Protein AF-A0A383TGY4-F1 (afdb_monomer)

Foldseek 3Di:
DPDALVNLQPDDDDDDPPDDDPVVSNVVSVVVSVVRVVVVVVVVVVVVVVVVVVVVVVVVVVVVVVVVVVVVVVVVVVVVVVVVVVVVVVVVVVVVVVVVVVVVVVVVVVVVVVVVVVVVVVVVVVVVVVVVVVVVVVVVCVCPPCVVVCVVPPDPPDDPCDDDPVVVVVVVVVVVVVVVVPDPDPDDDPPVVVVVVVVVVVVVVVVVVVVVPPDDPDDD

InterPro domains:
  IPR007793 DivIVA [PF05103] (3-133)
  IPR007793 DivIVA [PTHR35794] (1-161)
  IPR019933 DivIVA domain [TIGR03544] (3-36)

pLDDT: mean 81.49, std 17.68, range [41.25, 98.31]

Mean predicted aligned error: 18.73 Å

Organism: NCBI:txid2094020

Radius of gyration: 74.38 Å; Cα contacts (8 Å, |Δi|>4): 14; chains: 1; bounding box: 177×40×158 Å

Structure (mmCIF, N/CA/C/O backbone):
data_AF-A0A383TGY4-F1
#
_entry.id   AF-A0A383TGY4-F1
#
loop_
_atom_site.group_PDB
_atom_site.id
_atom_site.type_symbol
_atom_site.label_atom_id
_atom_site.label_alt_id
_atom_site.label_comp_id
_atom_site.label_asym_id
_atom_site.label_entity_id
_atom_site.label_seq_id
_atom_site.pdbx_PDB_ins_code
_atom_site.Cartn_x
_atom_site.Cartn_y
_atom_site.Cartn_z
_atom_site.occupancy
_atom_site.B_iso_or_equiv
_atom_site.auth_seq_id
_atom_site.auth_comp_id
_atom_site.auth_asym_id
_atom_site.auth_atom_id
_atom_site.pdbx_PDB_model_num
ATOM 1 N N . MET A 1 1 ? -38.054 6.911 55.875 1.00 50.03 1 MET A N 1
ATOM 2 C CA . MET A 1 1 ? -39.255 6.188 56.350 1.00 50.03 1 MET A CA 1
ATOM 3 C C . MET A 1 1 ? -39.677 6.781 57.686 1.00 50.03 1 MET A C 1
ATOM 5 O O . MET A 1 1 ? -38.818 7.330 58.362 1.00 50.03 1 MET A O 1
ATOM 9 N N . SER A 1 2 ? -40.966 6.715 58.023 1.00 65.06 2 SER A N 1
ATOM 10 C CA . SER A 1 2 ? -41.580 7.329 59.215 1.00 65.06 2 SER A CA 1
ATOM 11 C C . SER A 1 2 ? -41.676 6.409 60.442 1.00 65.06 2 SER A C 1
ATOM 13 O O . SER A 1 2 ? -42.065 6.883 61.502 1.00 65.06 2 SER A O 1
ATOM 15 N N . LEU A 1 3 ? -41.323 5.126 60.315 1.00 71.81 3 LEU A N 1
ATOM 16 C CA . LEU A 1 3 ? -41.183 4.183 61.427 1.00 71.81 3 LEU A CA 1
ATOM 17 C C . LEU A 1 3 ? -39.930 3.326 61.235 1.00 71.81 3 LEU A C 1
ATOM 19 O O . LEU A 1 3 ? -39.627 2.902 60.116 1.00 71.81 3 LEU A O 1
ATOM 23 N N . THR A 1 4 ? -39.227 3.068 62.332 1.00 84.88 4 THR A N 1
ATOM 24 C CA . THR A 1 4 ? -38.108 2.130 62.439 1.00 84.88 4 THR A CA 1
ATOM 25 C C . THR A 1 4 ? -38.535 0.872 63.206 1.00 84.88 4 THR A C 1
ATOM 27 O O . THR A 1 4 ? -39.503 0.927 63.964 1.00 84.88 4 THR A O 1
ATOM 30 N N . PRO A 1 5 ? -37.824 -0.261 63.063 1.00 86.25 5 PRO A N 1
ATOM 31 C CA . PRO A 1 5 ? -38.058 -1.443 63.900 1.00 86.25 5 PRO A CA 1
ATOM 32 C C . PRO A 1 5 ? -38.027 -1.114 65.401 1.00 86.25 5 PRO A C 1
ATOM 34 O O . PRO A 1 5 ? -38.863 -1.579 66.171 1.00 86.25 5 PRO A O 1
ATOM 37 N N . LEU A 1 6 ? -37.129 -0.205 65.793 1.00 84.50 6 LEU A N 1
ATOM 38 C CA . LEU A 1 6 ? -37.007 0.288 67.162 1.00 84.50 6 LEU A CA 1
ATOM 39 C C . LEU A 1 6 ? -38.262 1.049 67.627 1.00 84.50 6 LEU A C 1
ATOM 41 O O . LEU A 1 6 ? -38.648 0.940 68.790 1.00 84.50 6 LEU A O 1
ATOM 45 N N . ASP A 1 7 ? -38.915 1.789 66.725 1.00 86.50 7 ASP A N 1
ATOM 46 C CA . ASP A 1 7 ? -40.163 2.512 67.014 1.00 86.50 7 ASP A CA 1
ATOM 47 C C . ASP A 1 7 ? -41.362 1.566 67.177 1.00 86.50 7 ASP A C 1
ATOM 49 O O . ASP A 1 7 ? -42.321 1.915 67.864 1.00 86.50 7 ASP A O 1
ATOM 53 N N . ILE A 1 8 ? -41.324 0.384 66.548 1.00 85.94 8 ILE A N 1
ATOM 54 C CA . ILE A 1 8 ? -42.350 -0.663 66.688 1.00 85.94 8 ILE A CA 1
ATOM 55 C C . ILE A 1 8 ? -42.192 -1.363 68.043 1.00 85.94 8 ILE A C 1
ATOM 57 O O . ILE A 1 8 ? -43.183 -1.568 68.742 1.00 85.94 8 ILE A O 1
ATOM 61 N N . GLN A 1 9 ? -40.952 -1.647 68.450 1.00 82.50 9 GLN A N 1
ATOM 62 C CA . GLN A 1 9 ? -40.643 -2.341 69.701 1.00 82.50 9 GLN A CA 1
ATOM 63 C C . GLN A 1 9 ? -40.949 -1.506 70.958 1.00 82.50 9 GLN A C 1
ATOM 65 O O . GLN A 1 9 ? -41.421 -2.036 71.958 1.00 82.50 9 GLN A O 1
ATOM 70 N N . HIS A 1 10 ? -40.727 -0.189 70.910 1.00 83.62 10 HIS A N 1
ATOM 71 C CA . HIS A 1 10 ? -41.010 0.721 72.031 1.00 83.62 10 HIS A CA 1
ATOM 72 C C . HIS A 1 10 ? -42.426 1.321 71.988 1.00 83.62 10 HIS A C 1
ATOM 74 O O . HIS A 1 10 ? -42.714 2.302 72.681 1.00 83.62 10 HIS A O 1
ATOM 80 N N . LYS A 1 11 ? -43.323 0.790 71.148 1.00 84.94 11 LYS A N 1
ATOM 81 C CA . LYS A 1 11 ? -44.659 1.361 70.984 1.00 84.94 11 LYS A CA 1
ATOM 82 C C . LYS A 1 11 ? -45.578 0.969 72.140 1.00 84.94 11 LYS A C 1
ATOM 84 O O . LYS A 1 11 ? -46.050 -0.159 72.220 1.00 84.94 11 LYS A O 1
ATOM 89 N N . GLU A 1 12 ? -45.921 1.937 72.984 1.00 83.31 12 GLU A N 1
ATOM 90 C CA . GLU A 1 12 ? -46.917 1.736 74.039 1.00 83.31 12 GLU A CA 1
ATOM 91 C C . GLU A 1 12 ? -48.351 2.000 73.550 1.00 83.31 12 GLU A C 1
ATOM 93 O O . GLU A 1 12 ? -48.627 2.979 72.844 1.00 83.31 12 GLU A O 1
ATOM 98 N N . PHE A 1 13 ? -49.284 1.138 73.969 1.00 86.69 13 PHE A N 1
ATOM 99 C CA . PHE A 1 13 ? -50.711 1.251 73.659 1.00 86.69 13 PHE A CA 1
ATOM 100 C C . PHE A 1 13 ? -51.548 1.472 74.934 1.00 86.69 13 PHE A C 1
ATOM 102 O O . PHE A 1 13 ? -51.352 0.772 75.930 1.00 86.69 13 PHE A O 1
ATOM 109 N N . PRO A 1 14 ? -52.525 2.401 74.926 1.00 84.75 14 PRO A N 1
ATOM 110 C CA . PRO A 1 14 ? -53.402 2.632 76.071 1.00 84.75 14 PRO A CA 1
ATOM 111 C C . PRO A 1 14 ? -54.361 1.453 76.300 1.00 84.75 14 PRO A C 1
ATOM 113 O O . PRO A 1 14 ? -54.973 0.933 75.366 1.00 84.75 14 PRO A O 1
ATOM 116 N N . VAL A 1 15 ? -54.542 1.059 77.563 1.00 83.44 15 VAL A N 1
ATOM 117 C CA . VAL A 1 15 ? -55.371 -0.095 77.952 1.00 83.44 15 VAL A CA 1
ATOM 118 C C . VAL A 1 15 ? -56.856 0.290 77.994 1.00 83.44 15 VAL A C 1
ATOM 120 O O . VAL A 1 15 ? -57.222 1.298 78.594 1.00 83.44 15 VAL A O 1
ATOM 123 N N . LYS A 1 16 ? -57.733 -0.526 77.396 1.00 87.06 16 LYS A N 1
ATOM 124 C CA . LYS A 1 16 ? -59.201 -0.379 77.458 1.00 87.06 16 LYS A CA 1
ATOM 125 C C . LYS A 1 16 ? -59.857 -1.684 77.929 1.00 87.06 16 LYS A C 1
ATOM 127 O O . LYS A 1 16 ? -59.354 -2.759 77.634 1.00 87.06 16 LYS A O 1
ATOM 132 N N . ILE A 1 17 ? -61.006 -1.585 78.613 1.00 78.31 17 ILE A N 1
ATOM 133 C CA . ILE A 1 17 ? -61.727 -2.699 79.285 1.00 78.31 17 ILE A CA 1
ATOM 134 C C . ILE A 1 17 ? -62.132 -3.854 78.334 1.00 78.31 17 ILE A C 1
ATOM 136 O O . ILE A 1 17 ? -62.335 -4.976 78.782 1.00 78.31 17 ILE A O 1
ATOM 140 N N . LYS A 1 18 ? -62.211 -3.611 77.020 1.00 83.62 18 LYS A N 1
ATOM 141 C CA . LYS A 1 18 ? -62.407 -4.629 75.966 1.00 83.62 18 LYS A CA 1
ATOM 142 C C . LYS A 1 18 ? -61.325 -4.503 74.881 1.00 83.62 18 LYS A C 1
ATOM 144 O O . LYS A 1 18 ? -61.636 -4.238 73.723 1.00 83.62 18 LYS A O 1
ATOM 149 N N . GLY A 1 19 ? -60.059 -4.546 75.285 1.00 83.25 19 GLY A N 1
ATOM 150 C CA . GLY A 1 19 ? -58.901 -4.461 74.389 1.00 83.25 19 GLY A CA 1
ATOM 151 C C . GLY A 1 19 ? -58.401 -5.825 73.912 1.00 83.25 19 GLY A C 1
ATOM 152 O O . GLY A 1 19 ? -58.870 -6.861 74.376 1.00 83.25 19 GLY A O 1
ATOM 153 N N . TYR A 1 20 ? -57.434 -5.804 72.995 1.00 86.38 20 TYR A N 1
ATOM 154 C CA . TYR A 1 20 ? -56.673 -6.994 72.613 1.00 86.38 20 TYR A CA 1
ATOM 155 C C . TYR A 1 20 ? -55.806 -7.494 73.774 1.00 86.38 20 TYR A C 1
ATOM 157 O O . TYR A 1 20 ? -55.425 -6.718 74.656 1.00 86.38 20 TYR A O 1
ATOM 165 N N . ASP A 1 21 ? -55.494 -8.788 73.752 1.00 87.00 21 ASP A N 1
ATOM 166 C CA . ASP A 1 21 ? -54.553 -9.399 74.685 1.00 87.00 21 ASP A CA 1
ATOM 167 C C . ASP A 1 21 ? -53.149 -8.815 74.470 1.00 87.00 21 ASP A C 1
ATOM 169 O O . ASP A 1 21 ? -52.635 -8.795 73.351 1.00 87.00 21 ASP A O 1
ATOM 173 N N . LYS A 1 22 ? -52.541 -8.312 75.545 1.00 85.38 22 LYS A N 1
ATOM 174 C CA . LYS A 1 22 ? -51.236 -7.652 75.491 1.00 85.38 22 LYS A CA 1
ATOM 175 C C . LYS A 1 22 ? -50.118 -8.624 75.131 1.00 85.38 22 LYS A C 1
ATOM 177 O O . LYS A 1 22 ? -49.215 -8.220 74.408 1.00 85.38 22 LYS A O 1
ATOM 182 N N . GLU A 1 23 ? -50.170 -9.864 75.619 1.00 86.44 23 GLU A N 1
ATOM 183 C CA . GLU A 1 23 ? -49.123 -10.858 75.345 1.00 86.44 23 GLU A CA 1
ATOM 184 C C . GLU A 1 23 ? -49.132 -11.235 73.863 1.00 86.44 23 GLU A C 1
ATOM 186 O O . GLU A 1 23 ? -48.114 -11.104 73.192 1.00 86.44 23 GLU A O 1
ATOM 191 N N . GLN A 1 24 ? -50.308 -11.543 73.306 1.00 88.56 24 GLN A N 1
ATOM 192 C CA . GLN A 1 24 ? -50.436 -11.873 71.880 1.00 88.56 24 GLN A CA 1
ATOM 193 C C . GLN A 1 24 ? -50.070 -10.703 70.957 1.00 88.56 24 GLN A C 1
ATOM 195 O O . GLN A 1 24 ? -49.501 -10.912 69.886 1.00 88.56 24 GLN A O 1
ATOM 200 N N . VAL A 1 25 ? -50.402 -9.466 71.346 1.00 89.75 25 VAL A N 1
ATOM 201 C CA . VAL A 1 25 ? -50.020 -8.273 70.575 1.00 89.75 25 VAL A CA 1
ATOM 202 C C . VAL A 1 25 ? -48.508 -8.064 70.610 1.00 89.75 25 VAL A C 1
ATOM 204 O O . VAL A 1 25 ? -47.932 -7.780 69.564 1.00 89.75 25 VAL A O 1
ATOM 207 N N . ASN A 1 26 ? -47.860 -8.233 71.764 1.00 87.38 26 ASN A N 1
ATOM 208 C CA . ASN A 1 26 ? -46.406 -8.113 71.875 1.00 87.38 26 ASN A CA 1
ATOM 209 C C . ASN A 1 26 ? -45.684 -9.200 71.063 1.00 87.38 26 ASN A C 1
ATOM 211 O O . ASN A 1 26 ? -44.794 -8.866 70.286 1.00 87.38 26 ASN A O 1
ATOM 215 N N . ASP A 1 27 ? -46.131 -10.459 71.135 1.00 90.44 27 ASP A N 1
ATOM 216 C CA . ASP A 1 27 ? -45.580 -11.557 70.325 1.00 90.44 27 ASP A CA 1
ATOM 217 C C . ASP A 1 27 ? -45.709 -11.277 68.815 1.00 90.44 27 ASP A C 1
ATOM 219 O O . ASP A 1 27 ? -44.805 -11.560 68.021 1.00 90.44 27 ASP A O 1
ATOM 223 N N . PHE A 1 28 ? -46.834 -10.691 68.391 1.00 90.44 28 PHE A N 1
ATOM 224 C CA . PHE A 1 28 ? -47.027 -10.278 67.003 1.00 90.44 28 PHE A CA 1
ATOM 225 C C . PHE A 1 28 ? -46.108 -9.112 66.616 1.00 90.44 28 PHE A C 1
ATOM 227 O O . PHE A 1 28 ? -45.502 -9.152 65.546 1.00 90.44 28 PHE A O 1
ATOM 234 N N . LEU A 1 29 ? -45.964 -8.094 67.473 1.00 89.94 29 LEU A N 1
ATOM 235 C CA . LEU A 1 29 ? -45.067 -6.957 67.238 1.00 89.94 29 LEU A CA 1
ATOM 236 C C . LEU A 1 29 ? -43.598 -7.386 67.163 1.00 89.94 29 LEU A C 1
ATOM 238 O O . LEU A 1 29 ? -42.867 -6.840 66.339 1.00 89.94 29 LEU A O 1
ATOM 242 N N . ASP A 1 30 ? -43.174 -8.389 67.932 1.00 89.06 30 ASP A N 1
ATOM 243 C CA . ASP A 1 30 ? -41.828 -8.966 67.837 1.00 89.06 30 ASP A CA 1
ATOM 244 C C . ASP A 1 30 ? -41.592 -9.643 66.479 1.00 89.06 30 ASP A C 1
ATOM 246 O O . ASP A 1 30 ? -40.545 -9.449 65.852 1.00 89.06 30 ASP A O 1
ATOM 250 N N . ASN A 1 31 ? -42.574 -10.399 65.977 1.00 91.81 31 ASN A N 1
ATOM 251 C CA . ASN A 1 31 ? -42.499 -11.009 64.647 1.00 91.81 31 ASN A CA 1
ATOM 252 C C . ASN A 1 31 ? -42.493 -9.951 63.533 1.00 91.81 31 ASN A C 1
ATOM 254 O O . ASN A 1 31 ? -41.665 -10.023 62.625 1.00 91.81 31 ASN A O 1
ATOM 258 N N . VAL A 1 32 ? -43.352 -8.930 63.636 1.00 92.38 32 VAL A N 1
ATOM 259 C CA . VAL A 1 32 ? -43.376 -7.797 62.698 1.00 92.38 32 VAL A CA 1
ATOM 260 C C . VAL A 1 32 ? -42.048 -7.046 62.722 1.00 92.38 32 VAL A C 1
ATOM 262 O O . VAL A 1 32 ? -41.533 -6.704 61.664 1.00 92.38 32 VAL A O 1
ATOM 265 N N . THR A 1 33 ? -41.462 -6.820 63.899 1.00 90.62 33 THR A N 1
ATOM 266 C CA . THR A 1 33 ? -40.165 -6.140 64.039 1.00 90.62 33 THR A CA 1
ATOM 267 C C . THR A 1 33 ? -39.063 -6.920 63.321 1.00 90.62 33 THR A C 1
ATOM 269 O O . THR A 1 33 ? -38.326 -6.330 62.531 1.00 90.62 33 THR A O 1
ATOM 272 N N . LYS A 1 34 ? -39.001 -8.248 63.507 1.00 91.75 34 LYS A N 1
ATOM 273 C CA . LYS A 1 34 ? -38.038 -9.123 62.813 1.00 91.75 34 LYS A CA 1
ATOM 274 C C . LYS A 1 34 ? -38.213 -9.104 61.294 1.00 91.75 34 LYS A C 1
ATOM 276 O O . LYS A 1 34 ? -37.236 -8.911 60.575 1.00 91.75 34 LYS A O 1
ATOM 281 N N . GLU A 1 35 ? -39.437 -9.268 60.791 1.00 92.56 35 GLU A N 1
ATOM 282 C CA . GLU A 1 35 ? -39.683 -9.212 59.343 1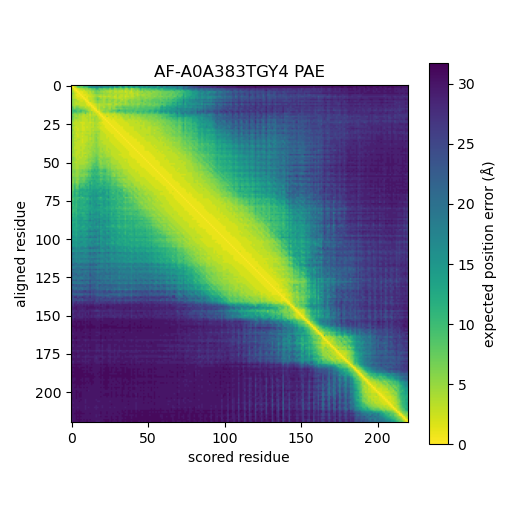.00 92.56 35 GLU A CA 1
ATOM 283 C C . GLU A 1 35 ? -39.380 -7.824 58.764 1.00 92.56 35 GLU A C 1
ATOM 285 O O . GLU A 1 35 ? -38.831 -7.709 57.669 1.00 92.56 35 GLU A O 1
ATOM 290 N N . PHE A 1 36 ? -39.679 -6.752 59.500 1.00 92.50 36 PHE A N 1
ATOM 291 C CA . PHE A 1 36 ? -39.401 -5.390 59.053 1.00 92.50 36 PHE A CA 1
ATOM 292 C C . PHE A 1 36 ? -37.892 -5.110 58.975 1.00 92.50 36 PHE A C 1
ATOM 294 O O . PHE A 1 36 ? -37.433 -4.478 58.021 1.00 92.50 36 PHE A O 1
ATOM 301 N N . GLU A 1 37 ? -37.099 -5.622 59.922 1.00 90.69 37 GLU A N 1
ATOM 302 C CA . GLU A 1 37 ? -35.631 -5.591 59.851 1.00 90.69 37 GLU A CA 1
ATOM 303 C C . GLU A 1 37 ? -35.092 -6.349 58.634 1.00 90.69 37 GLU A C 1
ATOM 305 O O . GLU A 1 37 ? -34.247 -5.818 57.904 1.00 90.69 37 GLU A O 1
ATOM 310 N N . GLU A 1 38 ? -35.608 -7.554 58.382 1.00 94.12 38 GLU A N 1
ATOM 311 C CA . GLU A 1 38 ? -35.251 -8.383 57.228 1.00 94.12 38 GLU A CA 1
ATOM 312 C C . GLU A 1 38 ? -35.530 -7.634 55.912 1.00 94.12 38 GLU A C 1
ATOM 314 O O . GLU A 1 38 ? -34.648 -7.511 55.059 1.00 94.12 38 GLU A O 1
ATOM 319 N N . VAL A 1 39 ? -36.719 -7.036 55.775 1.00 95.06 39 VAL A N 1
ATOM 320 C CA . VAL A 1 39 ? -37.111 -6.250 54.595 1.00 95.06 39 VAL A CA 1
ATOM 321 C C . VAL A 1 39 ? -36.225 -5.018 54.420 1.00 95.06 39 VAL A C 1
ATOM 323 O O . VAL A 1 39 ? -35.794 -4.727 53.303 1.00 95.06 39 VAL A O 1
ATOM 326 N N . ILE A 1 40 ? -35.901 -4.290 55.495 1.00 92.38 40 ILE A N 1
ATOM 327 C CA . ILE A 1 40 ? -34.996 -3.131 55.420 1.00 92.38 40 ILE A CA 1
ATOM 328 C C . ILE A 1 40 ? -33.602 -3.564 54.954 1.00 92.38 40 ILE A C 1
ATOM 330 O O . ILE A 1 40 ? -32.984 -2.875 54.135 1.00 92.38 40 ILE A O 1
ATOM 334 N N . LYS A 1 41 ? -33.097 -4.693 55.459 1.00 94.06 41 LYS A N 1
ATOM 335 C CA . LYS A 1 41 ? -31.803 -5.247 55.053 1.00 94.06 41 LYS A CA 1
ATOM 336 C C . LYS A 1 41 ? -31.813 -5.645 53.576 1.00 94.06 41 LYS A C 1
ATOM 338 O O . LYS A 1 41 ? -30.947 -5.191 52.831 1.00 94.06 41 LYS A O 1
ATOM 343 N N . GLN A 1 42 ? -32.825 -6.393 53.138 1.00 96.00 42 GLN A N 1
ATOM 344 C CA . GLN A 1 42 ? -32.993 -6.780 51.736 1.00 96.00 42 GLN A CA 1
ATOM 345 C C . GLN A 1 42 ? -33.124 -5.559 50.821 1.00 96.00 42 GLN A C 1
ATOM 347 O O . GLN A 1 42 ? -32.496 -5.517 49.768 1.00 96.00 42 GLN A O 1
ATOM 352 N N . ASN A 1 43 ? -33.869 -4.528 51.229 1.00 95.44 43 ASN A N 1
ATOM 353 C CA . ASN A 1 43 ? -34.006 -3.296 50.455 1.00 95.44 43 ASN A CA 1
ATOM 354 C C . ASN A 1 43 ? -32.655 -2.583 50.290 1.00 95.44 43 ASN A C 1
ATOM 356 O O . ASN A 1 43 ? -32.308 -2.184 49.182 1.00 95.44 43 ASN A O 1
ATOM 360 N N . LYS A 1 44 ? -31.853 -2.491 51.360 1.00 95.38 44 LYS A N 1
ATOM 361 C CA . LYS A 1 44 ? -30.494 -1.930 51.289 1.00 95.38 44 LYS A CA 1
ATOM 362 C C . LYS A 1 44 ? -29.581 -2.744 50.374 1.00 95.38 44 LYS A C 1
ATOM 364 O O . LYS A 1 44 ? -28.810 -2.156 49.618 1.00 95.38 44 LYS A O 1
ATOM 369 N N . ASP A 1 45 ? -29.644 -4.070 50.435 1.00 96.94 45 ASP A N 1
ATOM 370 C CA . ASP A 1 45 ? -28.814 -4.930 49.590 1.00 96.94 45 ASP A CA 1
ATOM 371 C C . ASP A 1 45 ? -29.240 -4.855 48.117 1.00 96.94 45 ASP A C 1
ATOM 373 O O . ASP A 1 45 ? -28.384 -4.708 47.243 1.00 96.94 45 ASP A O 1
ATOM 377 N N . LEU A 1 46 ? -30.545 -4.831 47.835 1.00 97.25 46 LEU A N 1
ATOM 378 C CA . LEU A 1 46 ? -31.085 -4.597 46.494 1.00 97.25 46 LEU A CA 1
ATOM 379 C C . LEU A 1 46 ? -30.700 -3.216 45.957 1.00 97.25 46 LEU A C 1
ATOM 381 O O . LEU A 1 46 ? -30.279 -3.113 44.811 1.00 97.25 46 LEU A O 1
ATOM 385 N N . GLN A 1 47 ? -30.765 -2.161 46.775 1.00 96.88 47 GLN A N 1
ATOM 386 C CA . GLN A 1 47 ? -30.313 -0.821 46.382 1.00 96.88 47 GLN A CA 1
ATOM 387 C C . GLN A 1 47 ? -28.822 -0.797 46.033 1.00 96.88 47 GLN A C 1
ATOM 389 O O . GLN A 1 47 ? -28.430 -0.163 45.055 1.00 96.88 47 GLN A O 1
ATOM 394 N N . LYS A 1 48 ? -27.978 -1.506 46.796 1.00 97.31 48 LYS A N 1
ATOM 395 C CA . LYS A 1 48 ? -26.549 -1.638 46.469 1.00 97.31 48 LYS A CA 1
ATOM 396 C C . LYS A 1 48 ? -26.337 -2.379 45.151 1.00 97.31 48 LYS A C 1
ATOM 398 O O . LYS A 1 48 ? -25.517 -1.945 44.347 1.00 97.31 48 LYS A O 1
ATOM 403 N N . GLN A 1 49 ? -27.059 -3.476 44.927 1.00 96.88 49 GLN A N 1
ATOM 404 C CA . GLN A 1 49 ? -26.969 -4.243 43.683 1.00 96.88 49 GLN A CA 1
ATOM 405 C C . GLN A 1 49 ? -27.454 -3.434 42.480 1.00 96.88 49 GLN A C 1
ATOM 407 O O . GLN A 1 49 ? -26.788 -3.444 41.448 1.00 96.88 49 GLN A O 1
ATOM 412 N N . LEU A 1 50 ? -28.561 -2.701 42.628 1.00 97.62 50 LEU A N 1
ATOM 413 C CA . LEU A 1 50 ? -29.092 -1.806 41.604 1.00 97.62 50 LEU A CA 1
ATOM 414 C C . LEU A 1 50 ? -28.051 -0.752 41.236 1.00 97.62 50 LEU A C 1
ATOM 416 O O . LEU A 1 50 ? -27.678 -0.653 40.073 1.00 97.62 50 LEU A O 1
ATOM 420 N N . LYS A 1 51 ? -27.504 -0.052 42.235 1.00 97.62 51 LYS A N 1
ATOM 421 C CA . LYS A 1 51 ? -26.476 0.966 42.014 1.00 97.62 51 LYS A CA 1
ATOM 422 C C . LYS A 1 51 ? -25.250 0.392 41.295 1.00 97.62 51 LYS A C 1
ATOM 424 O O . LYS A 1 51 ? -24.747 0.985 40.349 1.00 97.62 51 LYS A O 1
ATOM 429 N N . PHE A 1 52 ? -24.790 -0.790 41.702 1.00 97.31 52 PHE A N 1
ATOM 430 C CA . PHE A 1 52 ? -23.663 -1.462 41.053 1.00 97.31 52 PHE A CA 1
ATOM 431 C C . PHE A 1 52 ? -23.968 -1.879 39.603 1.00 97.31 52 PHE A C 1
ATOM 433 O O . PHE A 1 52 ? -23.105 -1.784 38.728 1.00 97.31 52 PHE A O 1
ATOM 440 N N . ALA A 1 53 ? -25.188 -2.346 39.330 1.00 97.12 53 ALA A N 1
ATOM 441 C CA . ALA A 1 53 ? -25.630 -2.688 37.983 1.00 97.12 53 ALA A CA 1
ATOM 442 C C . ALA A 1 53 ? -25.749 -1.443 37.089 1.00 97.12 53 ALA A C 1
ATOM 444 O O . ALA A 1 53 ? -25.305 -1.482 35.943 1.00 97.12 53 ALA A O 1
ATOM 445 N N . GLU A 1 54 ? -26.276 -0.337 37.617 1.00 97.38 54 GLU A N 1
ATOM 446 C CA . GLU A 1 54 ? -26.360 0.957 36.929 1.00 97.38 54 GLU A CA 1
ATOM 447 C C . GLU A 1 54 ? -24.967 1.502 36.581 1.00 97.38 54 GLU A C 1
ATOM 449 O O . GLU A 1 54 ? -24.725 1.892 35.439 1.00 97.38 54 GLU A O 1
ATOM 454 N N . GLU A 1 55 ? -24.014 1.449 37.517 1.00 97.44 55 GLU A N 1
ATOM 455 C CA . GLU A 1 55 ? -22.620 1.851 37.276 1.00 97.44 55 GLU A CA 1
ATOM 456 C C . GLU A 1 55 ? -21.964 1.007 36.170 1.00 97.44 55 GLU A C 1
ATOM 458 O O . GLU A 1 55 ? -21.299 1.542 35.278 1.00 97.44 55 GLU A O 1
ATOM 463 N N . LYS A 1 56 ? -22.188 -0.315 36.174 1.00 97.44 56 LYS A N 1
ATOM 464 C CA . LYS A 1 56 ? -21.714 -1.201 35.100 1.00 97.44 56 LYS A CA 1
ATOM 465 C C . LYS A 1 56 ? -22.364 -0.891 33.760 1.00 97.44 56 LYS A C 1
ATOM 467 O O . LYS A 1 56 ? -21.672 -0.894 32.744 1.00 97.44 56 LYS A O 1
ATOM 472 N N . LEU A 1 57 ? -23.670 -0.639 33.741 1.00 97.81 57 LEU A N 1
ATOM 473 C CA . LEU A 1 57 ? -24.385 -0.302 32.515 1.00 97.81 57 LEU A CA 1
ATOM 474 C C . LEU A 1 57 ? -23.839 0.996 31.915 1.00 97.81 57 LEU A C 1
ATOM 476 O O . LEU A 1 57 ? -23.564 1.045 30.718 1.00 97.81 57 LEU A O 1
ATOM 480 N N . GLN A 1 58 ? -23.588 2.005 32.752 1.00 97.31 58 GLN A N 1
ATOM 481 C CA . GLN A 1 58 ? -22.969 3.253 32.315 1.00 97.31 58 GLN A CA 1
ATOM 482 C C . GLN A 1 58 ? -21.561 3.024 31.753 1.00 97.31 58 GLN A C 1
ATOM 484 O O . GLN A 1 58 ? -21.213 3.583 30.713 1.00 97.31 58 GLN A O 1
ATOM 489 N N . TYR A 1 59 ? -20.753 2.180 32.403 1.00 97.31 59 TYR A N 1
ATOM 490 C CA . TYR A 1 59 ? -19.431 1.808 31.899 1.00 97.31 59 TYR A CA 1
ATOM 491 C C . TYR A 1 59 ? -19.511 1.148 30.516 1.00 97.31 59 TYR A C 1
ATOM 493 O O . TYR A 1 59 ? -18.797 1.562 29.602 1.00 97.31 59 TYR A O 1
ATOM 501 N N . PHE A 1 60 ? -20.402 0.168 30.336 1.00 97.25 60 PHE A N 1
ATOM 502 C CA . PHE A 1 60 ? -20.584 -0.500 29.046 1.00 97.25 60 PHE A CA 1
ATOM 503 C C . PHE A 1 60 ? -21.129 0.439 27.969 1.00 97.25 60 PHE A C 1
ATOM 505 O O . PHE A 1 60 ? -20.660 0.374 26.837 1.00 97.25 60 PHE A O 1
ATOM 512 N N . SER A 1 61 ? -22.045 1.346 28.315 1.00 97.25 61 SER A N 1
ATOM 513 C CA . SER A 1 61 ? -22.545 2.369 27.389 1.00 97.25 61 SER A CA 1
ATOM 514 C C . SER A 1 61 ? -21.415 3.278 26.907 1.00 97.25 61 SER A C 1
ATOM 516 O O . SER A 1 61 ? -21.237 3.470 25.707 1.00 97.25 61 SER A O 1
ATOM 518 N N . ASN A 1 62 ? -20.590 3.783 27.828 1.00 97.12 62 ASN A N 1
ATOM 519 C CA . ASN A 1 62 ? -19.450 4.631 27.479 1.00 97.12 62 ASN A CA 1
ATOM 520 C C . ASN A 1 62 ? -18.415 3.870 26.633 1.00 97.12 62 ASN A C 1
ATOM 522 O O . ASN A 1 62 ? -17.832 4.432 25.705 1.00 97.12 62 ASN A O 1
ATOM 526 N N . LEU A 1 63 ? -18.187 2.589 26.942 1.00 97.00 63 LEU A N 1
ATOM 527 C CA . LEU A 1 63 ? -17.291 1.726 26.176 1.00 97.00 63 LEU A CA 1
ATOM 528 C C . LEU A 1 63 ? -17.820 1.486 24.757 1.00 97.00 63 LEU A C 1
ATOM 530 O O . LEU A 1 63 ? -17.048 1.555 23.804 1.00 97.00 63 LEU A O 1
ATOM 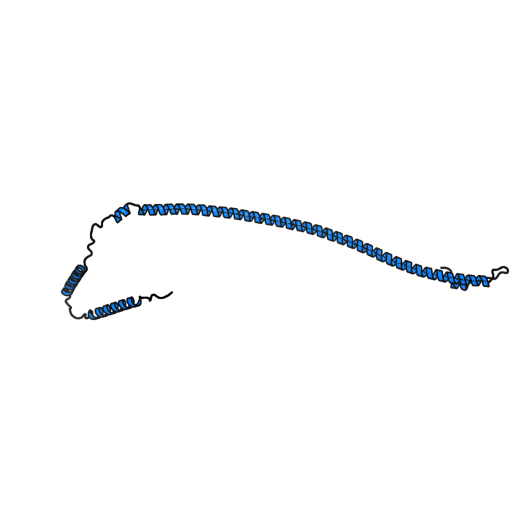534 N N . GLN A 1 64 ? -19.123 1.244 24.608 1.00 96.50 64 GLN A N 1
ATOM 535 C CA . GLN A 1 64 ? -19.773 1.087 23.310 1.00 96.50 64 GLN A CA 1
ATOM 536 C C . GLN A 1 64 ? -19.651 2.364 22.470 1.00 96.50 64 GLN A C 1
ATOM 538 O O . GLN A 1 64 ? -19.303 2.288 21.292 1.00 96.50 64 GLN A O 1
ATOM 543 N N . ASP A 1 65 ? -19.863 3.537 23.069 1.00 96.88 65 ASP A N 1
ATOM 544 C CA . ASP A 1 65 ? -19.710 4.820 22.377 1.00 96.88 65 ASP A CA 1
ATOM 545 C C . ASP A 1 65 ? -18.265 5.076 21.944 1.00 96.88 65 ASP A C 1
ATOM 547 O O . ASP A 1 65 ? -18.018 5.534 20.825 1.00 96.88 65 ASP A O 1
ATOM 551 N N . ALA A 1 66 ? -17.299 4.769 22.813 1.00 96.81 66 ALA A N 1
ATOM 552 C CA . ALA A 1 66 ? -15.882 4.870 22.485 1.00 96.81 66 ALA A CA 1
ATOM 553 C C . ALA A 1 66 ? -15.512 3.922 21.336 1.00 96.81 66 ALA A C 1
ATOM 555 O O . ALA A 1 66 ? -14.876 4.348 20.374 1.00 96.81 66 ALA A O 1
ATOM 556 N N . LEU A 1 67 ? -15.972 2.669 21.394 1.00 96.06 67 LEU A N 1
ATOM 557 C CA . LEU A 1 67 ? -15.728 1.669 20.358 1.00 96.06 67 LEU A CA 1
ATOM 558 C C . LEU A 1 67 ? -16.332 2.092 19.014 1.00 96.06 67 LEU A C 1
ATOM 560 O O . LEU A 1 67 ? -15.641 2.054 17.999 1.00 96.06 67 LEU A O 1
ATOM 564 N N . ASN A 1 68 ? -17.583 2.557 19.005 1.00 96.69 68 ASN A N 1
ATOM 565 C CA . ASN A 1 68 ? -18.245 3.044 17.795 1.00 96.69 68 ASN A CA 1
ATOM 566 C C . ASN A 1 68 ? -17.486 4.220 17.170 1.00 96.69 68 ASN A C 1
ATOM 568 O O . ASN A 1 68 ? -17.248 4.228 15.963 1.00 96.69 68 ASN A O 1
ATOM 572 N N . LYS A 1 69 ? -17.037 5.186 17.982 1.00 96.88 69 LYS A N 1
ATOM 573 C CA . LYS A 1 69 ? -16.208 6.302 17.499 1.00 96.88 69 LYS A CA 1
ATOM 574 C C . LYS A 1 69 ? -14.883 5.812 16.920 1.00 96.88 69 LYS A C 1
ATOM 576 O O . LYS A 1 69 ? -14.493 6.261 15.846 1.00 96.88 69 LYS A O 1
ATOM 581 N N . SER A 1 70 ? -14.210 4.877 17.589 1.00 97.38 70 SER A N 1
ATOM 582 C CA . SER A 1 70 ? -12.961 4.294 17.090 1.00 97.38 70 SER A CA 1
ATOM 583 C C . SER A 1 70 ? -13.150 3.555 15.766 1.00 97.38 70 SER A C 1
ATOM 585 O O . SER A 1 70 ? -12.308 3.698 14.885 1.00 97.38 70 SER A O 1
ATOM 587 N N . ILE A 1 71 ? -14.251 2.818 15.592 1.00 96.88 71 ILE A N 1
ATOM 588 C CA . ILE A 1 71 ? -14.569 2.135 14.330 1.00 96.88 71 ILE A CA 1
ATOM 589 C C . ILE A 1 71 ? -14.753 3.151 13.203 1.00 96.88 71 ILE A C 1
ATOM 591 O O . ILE A 1 71 ? -14.170 2.978 12.137 1.00 96.88 71 ILE A O 1
ATOM 595 N N . VAL A 1 72 ? -15.501 4.230 13.441 1.00 97.06 72 VAL A N 1
ATOM 596 C CA . VAL A 1 72 ? -15.718 5.279 12.432 1.00 97.06 72 VAL A CA 1
ATOM 597 C C . VAL A 1 72 ? -14.404 5.959 12.045 1.00 97.06 72 VAL A C 1
ATOM 599 O O . VAL A 1 72 ? -14.134 6.145 10.862 1.00 97.06 72 VAL A O 1
ATOM 602 N N . VAL A 1 73 ? -13.548 6.282 13.018 1.00 97.75 73 VAL A N 1
ATOM 603 C CA . VAL A 1 73 ? -12.226 6.872 12.743 1.00 97.75 73 VAL A CA 1
ATOM 604 C C . VAL A 1 73 ? -11.336 5.902 11.966 1.00 97.75 73 VAL A C 1
ATOM 606 O O . VAL A 1 73 ? -10.650 6.314 11.034 1.00 97.75 73 VAL A O 1
ATOM 609 N N . ALA A 1 74 ? -11.354 4.614 12.313 1.00 96.88 74 ALA A N 1
ATOM 610 C CA . ALA A 1 74 ? -10.605 3.595 11.587 1.00 96.88 74 ALA A CA 1
ATOM 611 C C . ALA A 1 74 ? -11.105 3.433 10.142 1.00 96.88 74 ALA A C 1
ATOM 613 O O . ALA A 1 74 ? -10.289 3.279 9.236 1.00 96.88 74 ALA A O 1
ATOM 614 N N . GLN A 1 75 ? -12.422 3.506 9.918 1.00 97.19 75 GLN A N 1
ATOM 615 C CA . GLN A 1 75 ? -13.022 3.487 8.581 1.00 97.19 75 GLN A CA 1
ATOM 616 C C . GLN A 1 75 ? -12.603 4.711 7.758 1.00 97.19 75 GLN A C 1
ATOM 618 O O . GLN A 1 75 ? -12.089 4.532 6.659 1.00 97.19 75 GLN A O 1
ATOM 623 N N . ASP A 1 76 ? -12.712 5.929 8.304 1.00 97.44 76 ASP A N 1
ATOM 624 C CA . ASP A 1 76 ? -12.279 7.155 7.609 1.00 97.44 76 ASP A CA 1
ATOM 625 C C . ASP A 1 76 ? -10.776 7.117 7.284 1.00 97.44 76 ASP A C 1
ATOM 627 O O . ASP A 1 76 ? -10.352 7.459 6.181 1.00 97.44 76 ASP A O 1
ATOM 631 N N . ALA A 1 77 ? -9.950 6.628 8.214 1.00 97.62 77 ALA A N 1
ATOM 632 C CA . ALA A 1 77 ? -8.521 6.448 7.979 1.00 97.62 77 ALA A CA 1
ATOM 633 C C . ALA A 1 77 ? -8.240 5.428 6.860 1.00 97.62 77 ALA A C 1
ATOM 635 O O . ALA A 1 77 ? -7.375 5.669 6.014 1.00 97.62 77 ALA A O 1
ATOM 636 N N . ALA A 1 78 ? -8.973 4.311 6.828 1.00 98.06 78 ALA A N 1
ATOM 637 C CA . ALA A 1 78 ? -8.848 3.302 5.781 1.00 98.06 78 ALA A CA 1
ATOM 638 C C . ALA A 1 78 ? -9.286 3.840 4.409 1.00 98.06 78 ALA A C 1
ATOM 640 O O . ALA A 1 78 ? -8.600 3.600 3.413 1.00 98.06 78 ALA A O 1
ATOM 641 N N . ASP A 1 79 ? -10.378 4.603 4.354 1.00 97.94 79 ASP A N 1
ATOM 642 C CA . ASP A 1 79 ? -10.873 5.213 3.119 1.00 97.94 79 ASP A CA 1
ATOM 643 C C . ASP A 1 79 ? -9.895 6.262 2.581 1.00 97.94 79 ASP A C 1
ATOM 645 O O . ASP A 1 79 ? -9.540 6.223 1.400 1.00 97.94 79 ASP A O 1
ATOM 649 N N . ARG A 1 80 ? -9.355 7.126 3.451 1.00 97.56 80 ARG A N 1
ATOM 650 C CA . ARG A 1 80 ? -8.294 8.080 3.084 1.00 97.56 80 ARG A CA 1
ATOM 651 C C . ARG A 1 80 ? -7.046 7.377 2.568 1.00 97.56 80 ARG A C 1
ATOM 653 O O . ARG A 1 80 ? -6.476 7.801 1.564 1.00 97.56 80 ARG A O 1
ATOM 660 N N . LEU A 1 81 ? -6.612 6.305 3.232 1.00 98.00 81 LEU A N 1
ATOM 661 C CA . LEU A 1 81 ? -5.456 5.524 2.793 1.00 98.00 81 LEU A CA 1
ATOM 662 C C . LEU A 1 81 ? -5.699 4.920 1.405 1.00 98.00 81 LEU A C 1
ATOM 664 O O . LEU A 1 81 ? -4.828 4.994 0.542 1.00 98.00 81 LEU A O 1
ATOM 668 N N . LYS A 1 82 ? -6.894 4.373 1.169 1.00 98.31 82 LYS A N 1
ATOM 669 C CA . LYS A 1 82 ? -7.286 3.801 -0.122 1.00 98.31 82 LYS A CA 1
ATOM 670 C C . LYS A 1 82 ? -7.341 4.852 -1.229 1.00 98.31 82 LYS A C 1
ATOM 672 O O . LYS A 1 82 ? -6.911 4.571 -2.346 1.00 98.31 82 LYS A O 1
ATOM 677 N N . GLU A 1 83 ? -7.866 6.041 -0.947 1.00 98.12 83 GLU A N 1
ATOM 678 C CA . GLU A 1 83 ? -7.904 7.144 -1.910 1.00 98.12 83 GLU A CA 1
ATOM 679 C C . GLU A 1 83 ? -6.494 7.636 -2.256 1.00 98.12 83 GLU A C 1
ATOM 681 O O . GLU A 1 83 ? -6.165 7.766 -3.435 1.00 98.12 83 GLU A O 1
ATOM 686 N N . ASN A 1 84 ? -5.642 7.847 -1.250 1.00 97.88 84 ASN A N 1
ATOM 687 C CA . ASN A 1 84 ? -4.258 8.269 -1.465 1.00 97.88 84 ASN A CA 1
ATOM 688 C C . ASN A 1 84 ? -3.464 7.221 -2.251 1.00 97.88 84 ASN A C 1
ATOM 690 O O . ASN A 1 84 ? -2.824 7.568 -3.237 1.00 97.88 84 ASN A O 1
ATOM 694 N N . ALA A 1 85 ? -3.580 5.941 -1.889 1.00 98.06 85 ALA A N 1
ATOM 695 C CA . ALA A 1 85 ? -2.918 4.856 -2.608 1.00 98.06 85 ALA A CA 1
ATOM 696 C C . ALA A 1 85 ? -3.369 4.767 -4.076 1.00 98.06 85 ALA A C 1
ATOM 698 O O . ALA A 1 85 ? -2.556 4.479 -4.948 1.00 98.06 85 ALA A O 1
ATOM 699 N N . ARG A 1 86 ? -4.650 5.038 -4.372 1.00 97.94 86 ARG A N 1
ATOM 700 C CA . ARG A 1 86 ? -5.148 5.105 -5.756 1.00 97.94 86 ARG A CA 1
ATOM 701 C C . ARG A 1 86 ? -4.535 6.267 -6.529 1.00 97.94 86 ARG A C 1
ATOM 703 O O . ARG A 1 86 ? -4.038 6.043 -7.625 1.00 97.94 86 ARG A O 1
ATOM 710 N N . LYS A 1 87 ? -4.527 7.473 -5.954 1.00 98.00 87 LYS A N 1
ATOM 711 C CA . LYS A 1 87 ? -3.910 8.652 -6.587 1.00 98.00 87 LYS A CA 1
ATOM 712 C C . LYS A 1 87 ? -2.423 8.435 -6.842 1.00 98.00 87 LYS A C 1
ATOM 714 O O . LYS A 1 87 ? -1.928 8.755 -7.914 1.00 98.00 87 LYS A O 1
ATOM 719 N N . GLU A 1 88 ? -1.715 7.869 -5.874 1.00 97.88 88 GLU A N 1
ATOM 720 C CA . GLU A 1 88 ? -0.288 7.590 -6.007 1.00 97.88 88 GLU A CA 1
ATOM 721 C C . GLU A 1 88 ? -0.020 6.513 -7.063 1.00 97.88 88 GLU A C 1
ATOM 723 O O . GLU A 1 88 ? 0.873 6.679 -7.888 1.00 97.88 88 GLU A O 1
ATOM 728 N N . ALA A 1 89 ? -0.850 5.468 -7.132 1.00 98.25 89 ALA A N 1
ATOM 729 C CA . ALA A 1 89 ? -0.775 4.481 -8.205 1.00 98.25 89 ALA A CA 1
ATOM 730 C C . ALA A 1 89 ? -1.028 5.094 -9.594 1.00 98.25 89 ALA A C 1
ATOM 732 O O . ALA A 1 89 ? -0.322 4.752 -10.541 1.00 98.25 89 ALA A O 1
ATOM 733 N N . GLU A 1 90 ? -1.993 6.010 -9.724 1.00 97.81 90 GLU A N 1
ATOM 734 C CA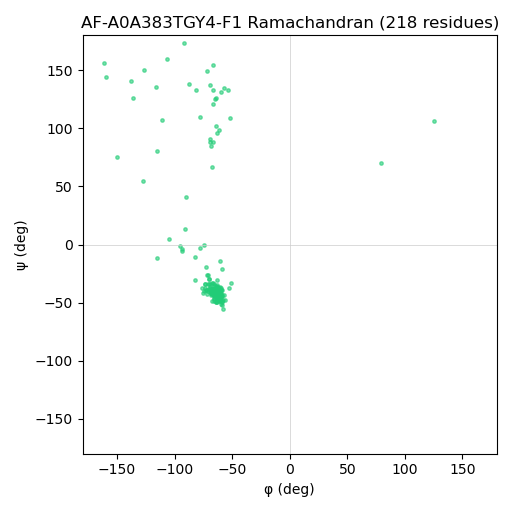 . GLU A 1 90 ? -2.255 6.735 -10.976 1.00 97.81 90 GLU A CA 1
ATOM 735 C C . GLU A 1 90 ? -1.065 7.611 -11.391 1.00 97.81 90 GLU A C 1
ATOM 737 O O . GLU A 1 90 ? -0.683 7.609 -12.560 1.00 97.81 90 GLU A O 1
ATOM 742 N N . ILE A 1 91 ? -0.438 8.311 -10.440 1.00 98.12 91 ILE A N 1
ATOM 743 C CA . ILE A 1 91 ? 0.767 9.114 -10.696 1.00 98.12 91 ILE A CA 1
ATOM 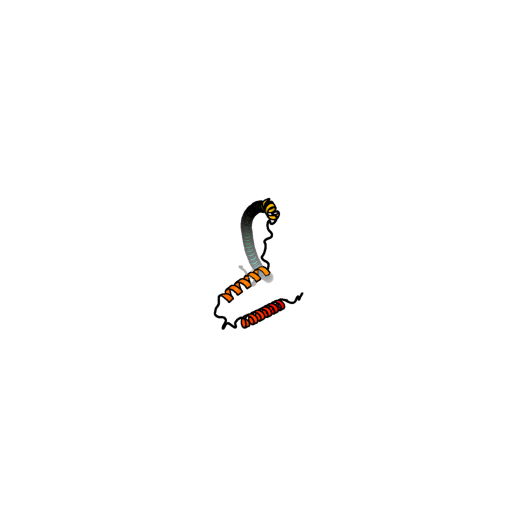744 C C . ILE A 1 91 ? 1.919 8.218 -11.156 1.00 98.12 91 ILE A C 1
ATOM 746 O O . ILE A 1 91 ? 2.546 8.511 -12.171 1.00 98.12 91 ILE A O 1
ATOM 750 N N . ILE A 1 92 ? 2.168 7.108 -10.454 1.00 98.12 92 ILE A N 1
ATOM 751 C CA . ILE A 1 92 ? 3.221 6.151 -10.817 1.00 98.12 92 ILE A CA 1
ATOM 752 C C . ILE A 1 92 ? 2.983 5.602 -12.224 1.00 98.12 92 ILE A C 1
ATOM 754 O O . ILE A 1 92 ? 3.924 5.525 -13.013 1.00 98.12 92 ILE A O 1
ATOM 758 N N . LEU A 1 93 ? 1.739 5.238 -12.555 1.00 98.25 93 LEU A N 1
ATOM 759 C CA . LEU A 1 93 ? 1.393 4.742 -13.885 1.00 98.25 93 LEU A CA 1
ATOM 760 C C . LEU A 1 93 ? 1.666 5.806 -14.952 1.00 98.25 93 LEU A C 1
ATOM 762 O O . LEU A 1 93 ? 2.343 5.524 -15.936 1.00 98.25 93 LEU A O 1
ATOM 766 N N . PHE A 1 94 ? 1.210 7.036 -14.722 1.00 97.81 94 PHE A N 1
ATOM 767 C CA . PHE A 1 94 ? 1.412 8.145 -15.648 1.00 97.81 94 PHE A CA 1
ATOM 768 C C . PHE A 1 94 ? 2.899 8.475 -15.862 1.00 97.81 94 PHE A C 1
ATOM 770 O O . PHE A 1 94 ? 3.344 8.696 -16.989 1.00 97.81 94 PHE A O 1
ATOM 777 N N . GLU A 1 95 ? 3.698 8.491 -14.794 1.00 97.81 95 GLU A N 1
ATOM 778 C CA . GLU A 1 95 ? 5.143 8.712 -14.887 1.00 97.81 95 GLU A CA 1
ATOM 779 C C . GLU A 1 95 ? 5.858 7.564 -15.603 1.00 97.81 95 GLU A C 1
ATOM 781 O O . GLU A 1 95 ? 6.752 7.810 -16.419 1.00 97.81 95 GLU A O 1
ATOM 786 N N . ALA A 1 96 ? 5.453 6.320 -15.336 1.00 97.81 96 ALA A N 1
ATOM 787 C CA . ALA A 1 96 ? 5.991 5.143 -16.002 1.00 97.81 96 ALA A CA 1
ATOM 788 C C . ALA A 1 96 ? 5.686 5.161 -17.506 1.00 97.81 96 ALA A C 1
ATOM 790 O O . ALA A 1 96 ? 6.601 4.954 -18.303 1.00 97.81 96 ALA A O 1
ATOM 791 N N . GLU A 1 97 ? 4.447 5.474 -17.896 1.00 97.81 97 GLU A N 1
ATOM 792 C CA . GLU A 1 97 ? 4.040 5.629 -19.298 1.00 97.81 97 GLU A CA 1
ATOM 793 C C . GLU A 1 97 ? 4.850 6.730 -19.987 1.00 97.81 97 GLU A C 1
ATOM 795 O O . GLU A 1 97 ? 5.504 6.482 -20.999 1.00 97.81 97 GLU A O 1
ATOM 800 N N . LYS A 1 98 ? 4.928 7.921 -19.385 1.00 98.19 98 LYS A N 1
ATOM 801 C CA . LYS A 1 98 ? 5.713 9.036 -19.931 1.00 98.19 98 LYS A CA 1
ATOM 802 C C . LYS A 1 98 ? 7.201 8.697 -20.074 1.00 98.19 98 LYS A C 1
ATOM 804 O O . LYS A 1 98 ? 7.855 9.121 -21.031 1.00 98.19 98 LYS A O 1
ATOM 809 N N . SER A 1 99 ? 7.765 7.970 -19.113 1.00 98.00 99 SER A N 1
ATOM 810 C CA . SER A 1 99 ? 9.158 7.523 -19.164 1.00 98.00 99 SER A CA 1
ATOM 811 C C . SER A 1 99 ? 9.374 6.487 -20.270 1.00 98.00 99 SER A C 1
ATOM 813 O O . SER A 1 99 ? 10.353 6.585 -21.015 1.00 98.00 99 SER A O 1
ATOM 815 N N . ALA A 1 100 ? 8.442 5.542 -20.419 1.00 98.12 100 ALA A N 1
ATOM 816 C CA . ALA A 1 100 ? 8.459 4.544 -21.481 1.00 98.12 100 ALA A CA 1
ATOM 817 C C . ALA A 1 100 ? 8.370 5.202 -22.864 1.00 98.12 100 ALA A C 1
ATOM 819 O O . ALA A 1 100 ? 9.197 4.905 -23.724 1.00 98.12 100 ALA A O 1
ATOM 820 N N . ASP A 1 101 ? 7.464 6.162 -23.052 1.00 97.94 101 ASP A N 1
ATOM 821 C CA . ASP A 1 101 ? 7.334 6.925 -24.297 1.00 97.94 101 ASP A CA 1
ATOM 822 C C . ASP A 1 101 ? 8.623 7.671 -24.645 1.00 97.94 101 ASP A C 1
ATOM 824 O O . ASP A 1 101 ? 9.095 7.632 -25.784 1.00 97.94 101 ASP A O 1
ATOM 828 N N . ARG A 1 102 ? 9.250 8.311 -23.650 1.00 98.25 102 ARG A N 1
ATOM 829 C CA . ARG A 1 102 ? 10.540 8.985 -23.836 1.00 98.25 102 ARG A CA 1
ATOM 830 C C . ARG A 1 102 ? 11.629 8.002 -24.265 1.00 98.25 102 ARG A C 1
ATOM 832 O O . ARG A 1 102 ? 12.392 8.309 -25.179 1.00 98.25 102 ARG A O 1
ATOM 839 N N . LEU A 1 103 ? 11.699 6.836 -23.624 1.00 98.19 103 LEU A N 1
ATOM 840 C CA . LEU A 1 103 ? 12.678 5.797 -23.943 1.00 98.19 103 LEU A CA 1
ATOM 841 C C . LEU A 1 103 ? 12.455 5.234 -25.350 1.00 98.19 103 LEU A C 1
ATOM 843 O O . LEU A 1 103 ? 13.421 5.065 -26.093 1.00 98.19 103 LEU A O 1
ATOM 847 N N . LEU A 1 104 ? 11.202 4.997 -25.742 1.00 98.00 104 LEU A N 1
ATOM 848 C CA . LEU A 1 104 ? 10.849 4.554 -27.091 1.00 98.00 104 LEU A CA 1
ATOM 849 C C . LEU A 1 104 ? 11.229 5.598 -28.141 1.00 98.00 104 LEU A C 1
ATOM 851 O O . LEU A 1 104 ? 11.809 5.245 -29.166 1.00 98.00 104 LEU A O 1
ATOM 855 N N . HIS A 1 105 ? 10.966 6.878 -27.879 1.00 98.12 105 HIS A N 1
ATOM 856 C CA . HIS A 1 105 ? 11.343 7.955 -28.789 1.00 98.12 105 HIS A CA 1
ATOM 857 C C . HIS A 1 105 ? 12.866 8.075 -28.938 1.00 98.12 105 HIS A C 1
ATOM 859 O O . HIS A 1 105 ? 13.379 8.193 -30.051 1.00 98.12 105 HIS A O 1
ATOM 865 N N . GLU A 1 106 ? 13.608 7.978 -27.832 1.00 98.06 106 GLU A N 1
ATOM 866 C CA . GLU A 1 106 ? 15.072 7.987 -27.852 1.00 98.06 106 GLU A CA 1
ATOM 867 C C . GLU A 1 106 ? 15.638 6.771 -28.601 1.00 98.06 106 GLU A C 1
ATOM 869 O O . GLU A 1 106 ? 16.557 6.909 -29.410 1.00 98.06 106 GLU A O 1
ATOM 874 N N . ALA A 1 107 ? 15.076 5.581 -28.372 1.00 97.88 107 ALA A N 1
ATOM 875 C CA . ALA A 1 107 ? 15.466 4.361 -29.068 1.00 97.88 107 ALA A CA 1
ATOM 876 C C . ALA A 1 107 ? 15.176 4.450 -30.573 1.00 97.88 107 ALA A C 1
ATOM 878 O O . ALA A 1 107 ? 16.036 4.094 -31.379 1.00 97.88 107 ALA A O 1
ATOM 879 N N . ALA A 1 108 ? 14.013 4.982 -30.959 1.00 97.88 108 ALA A N 1
ATOM 880 C CA . ALA A 1 108 ? 13.661 5.216 -32.355 1.00 97.88 108 ALA A CA 1
ATOM 881 C C . ALA A 1 108 ? 14.634 6.202 -33.019 1.00 97.88 108 ALA A C 1
ATOM 883 O O . ALA A 1 108 ? 15.160 5.902 -34.088 1.00 97.88 108 ALA A O 1
ATOM 884 N N . GLY A 1 109 ? 14.951 7.322 -32.360 1.00 98.12 109 GLY A N 1
ATOM 885 C CA . GLY A 1 109 ? 15.925 8.297 -32.862 1.00 98.12 109 GLY A CA 1
ATOM 886 C C . GLY A 1 109 ? 17.346 7.733 -32.988 1.00 98.12 109 GLY A C 1
ATOM 887 O O . GLY A 1 109 ? 18.064 8.026 -33.944 1.00 98.12 109 GLY A O 1
ATOM 888 N N . LYS A 1 110 ? 17.766 6.868 -32.056 1.00 97.94 110 LYS A N 1
ATOM 889 C CA . LYS A 1 110 ? 19.040 6.139 -32.165 1.00 97.94 110 LYS A CA 1
ATOM 890 C C . LYS A 1 110 ? 19.025 5.157 -33.334 1.00 97.94 110 LYS A C 1
ATOM 892 O O . LYS A 1 110 ? 20.003 5.088 -34.071 1.00 97.94 110 LYS A O 1
ATOM 897 N N . ALA A 1 111 ? 17.926 4.431 -33.532 1.00 97.69 111 ALA A N 1
ATOM 898 C CA . ALA A 1 111 ? 17.788 3.487 -34.635 1.00 97.69 111 ALA A CA 1
ATOM 899 C C . ALA A 1 111 ? 17.836 4.187 -36.001 1.00 97.69 111 ALA A C 1
ATOM 901 O O . ALA A 1 111 ? 18.535 3.719 -36.899 1.00 97.69 111 ALA A O 1
ATOM 902 N N . THR A 1 112 ? 17.158 5.330 -36.159 1.00 97.50 112 THR A N 1
ATOM 903 C CA . THR A 1 112 ? 17.232 6.118 -37.400 1.00 97.50 112 THR A CA 1
ATOM 904 C C . THR A 1 112 ? 18.650 6.612 -37.655 1.00 97.50 112 THR A C 1
ATOM 906 O O . THR A 1 112 ? 19.156 6.436 -38.759 1.00 97.50 112 THR A O 1
ATOM 909 N N . LYS A 1 113 ? 19.336 7.123 -36.626 1.00 97.88 113 LYS A N 1
ATOM 910 C CA . LYS A 1 113 ? 20.727 7.575 -36.743 1.00 97.88 113 LYS A CA 1
ATOM 911 C C . LYS A 1 113 ? 21.684 6.445 -37.139 1.00 97.88 113 LYS A C 1
ATOM 913 O O . LYS A 1 113 ? 22.496 6.621 -38.038 1.00 97.88 113 LYS A O 1
ATOM 918 N N . ILE A 1 114 ? 21.561 5.269 -36.520 1.00 97.50 114 ILE A N 1
ATOM 919 C CA . ILE A 1 114 ? 22.376 4.093 -36.870 1.00 97.50 114 ILE A CA 1
ATOM 920 C C . ILE A 1 114 ? 22.125 3.668 -38.323 1.00 97.50 114 ILE A C 1
ATOM 922 O O . ILE A 1 114 ? 23.068 3.299 -39.025 1.00 97.50 114 ILE A O 1
ATOM 926 N N . ASN A 1 115 ? 20.877 3.726 -38.796 1.00 96.88 115 ASN A N 1
ATOM 927 C CA . ASN A 1 115 ? 20.559 3.427 -40.193 1.00 96.88 115 ASN A CA 1
ATOM 928 C C . ASN A 1 115 ? 21.208 4.437 -41.150 1.00 96.88 115 ASN A C 1
ATOM 930 O O . ASN A 1 115 ? 21.828 4.025 -42.129 1.00 96.88 115 ASN A O 1
ATOM 934 N N . GLU A 1 116 ? 21.130 5.734 -40.846 1.00 97.38 116 GLU A N 1
ATOM 935 C CA . GLU A 1 116 ? 21.783 6.789 -41.633 1.00 97.38 116 GLU A CA 1
ATOM 936 C C . GLU A 1 116 ? 23.307 6.607 -41.685 1.00 97.38 116 GLU A C 1
ATOM 938 O O . GLU A 1 116 ? 23.903 6.658 -42.762 1.00 97.38 116 GLU A O 1
ATOM 943 N N . GLU A 1 117 ? 23.941 6.329 -40.542 1.00 97.31 117 GLU A N 1
ATOM 944 C CA . GLU A 1 117 ? 25.378 6.042 -40.455 1.00 97.31 117 GLU A CA 1
ATOM 945 C C . GLU A 1 117 ? 25.749 4.788 -41.262 1.00 97.31 117 GLU A C 1
ATOM 947 O O . GLU A 1 117 ? 26.718 4.794 -42.024 1.00 97.31 117 GLU A O 1
ATOM 952 N N . THR A 1 118 ? 24.944 3.725 -41.163 1.00 96.75 118 THR A N 1
ATOM 953 C CA . THR A 1 118 ? 25.142 2.477 -41.916 1.00 96.75 118 THR A CA 1
ATOM 954 C C . THR A 1 118 ? 25.073 2.717 -43.422 1.00 96.75 118 THR A C 1
ATOM 956 O O . THR A 1 118 ? 25.916 2.221 -44.177 1.00 96.75 118 THR A O 1
ATOM 959 N N . ASP A 1 119 ? 24.089 3.484 -43.883 1.00 96.44 119 ASP A N 1
ATOM 960 C CA . ASP A 1 119 ? 23.943 3.811 -45.298 1.00 96.44 119 ASP A CA 1
ATOM 961 C C . ASP A 1 119 ? 25.058 4.746 -45.791 1.00 96.44 119 ASP A C 1
ATOM 963 O O . ASP A 1 119 ? 25.551 4.575 -46.913 1.00 96.44 119 ASP A O 1
ATOM 967 N N . GLY A 1 120 ? 25.536 5.656 -44.937 1.00 97.25 120 GLY A N 1
ATOM 968 C CA . GLY A 1 120 ? 26.732 6.464 -45.177 1.00 97.25 120 GLY A CA 1
ATOM 969 C C . GLY A 1 120 ? 27.972 5.602 -45.419 1.00 97.25 120 GLY A C 1
ATOM 970 O O . GLY A 1 120 ? 28.578 5.678 -46.491 1.00 97.25 120 GLY A O 1
ATOM 971 N N . VAL A 1 121 ? 28.287 4.698 -44.486 1.00 97.25 121 VAL A N 1
ATOM 972 C CA . VAL A 1 121 ? 29.434 3.777 -44.594 1.00 97.25 121 VAL A CA 1
ATOM 973 C C . VAL A 1 121 ? 29.318 2.882 -45.829 1.00 97.25 121 VAL A C 1
ATOM 975 O O . VAL A 1 121 ? 30.305 2.649 -46.533 1.00 97.25 121 VAL A O 1
ATOM 978 N N . ARG A 1 122 ? 28.114 2.400 -46.164 1.00 96.44 122 ARG A N 1
ATOM 979 C CA . ARG A 1 122 ? 27.881 1.624 -47.395 1.00 96.44 122 ARG A CA 1
ATOM 980 C C . ARG A 1 122 ? 28.178 2.435 -48.652 1.00 96.44 122 ARG A C 1
ATOM 982 O O . ARG A 1 122 ? 28.771 1.901 -49.593 1.00 96.44 122 ARG A O 1
ATOM 989 N N . LYS A 1 123 ? 27.773 3.706 -48.694 1.00 97.06 123 LYS A N 1
ATOM 990 C CA . LYS A 1 123 ? 28.049 4.601 -49.824 1.00 97.06 123 LYS A CA 1
ATOM 991 C C . LYS A 1 123 ? 29.546 4.875 -49.953 1.00 97.06 123 LYS A C 1
ATOM 993 O O . LYS A 1 123 ? 30.087 4.755 -51.052 1.00 97.06 123 LYS A O 1
ATOM 998 N N . GLU A 1 124 ? 30.222 5.171 -48.848 1.00 96.50 124 GLU A N 1
ATOM 999 C CA . GLU A 1 124 ? 31.675 5.360 -48.821 1.00 96.50 124 GLU A CA 1
ATOM 1000 C C . GLU A 1 124 ? 32.425 4.104 -49.267 1.00 96.50 124 GLU A C 1
ATOM 1002 O O . GLU A 1 124 ? 33.304 4.192 -50.122 1.00 96.50 124 GLU A O 1
ATOM 1007 N N . SER A 1 125 ? 32.013 2.925 -48.795 1.00 96.19 125 SER A N 1
ATOM 1008 C CA . SER A 1 125 ? 32.584 1.636 -49.205 1.00 96.19 125 SER A CA 1
ATOM 1009 C C . SER A 1 125 ? 32.422 1.386 -50.707 1.00 96.19 125 SER A C 1
ATOM 1011 O O . SER A 1 125 ? 33.359 0.935 -51.368 1.00 96.19 125 SER A O 1
ATOM 1013 N N . ARG A 1 126 ? 31.251 1.707 -51.285 1.00 96.00 126 ARG A N 1
ATOM 1014 C CA . ARG A 1 126 ? 31.032 1.615 -52.741 1.00 96.00 126 ARG A CA 1
ATOM 1015 C C . ARG A 1 126 ? 31.948 2.567 -53.507 1.00 96.00 126 ARG A C 1
ATOM 1017 O O . ARG A 1 126 ? 32.568 2.144 -54.479 1.00 96.00 126 ARG A O 1
ATOM 1024 N N . ASN A 1 127 ? 32.072 3.813 -53.054 1.00 96.44 127 ASN A N 1
ATOM 1025 C CA . ASN A 1 127 ? 32.954 4.800 -53.679 1.00 96.44 127 ASN A CA 1
ATOM 1026 C C . ASN A 1 127 ? 34.427 4.381 -53.587 1.00 96.44 127 ASN A C 1
ATOM 1028 O O . ASN A 1 127 ? 35.167 4.509 -54.559 1.00 96.44 127 ASN A O 1
ATOM 1032 N N . PHE A 1 128 ? 34.859 3.864 -52.436 1.00 96.44 128 PHE A N 1
ATOM 1033 C CA . PHE A 1 128 ? 36.210 3.347 -52.245 1.00 96.44 128 PHE A CA 1
ATOM 1034 C C . PHE A 1 128 ? 36.491 2.175 -53.187 1.00 96.44 128 PHE A C 1
ATOM 1036 O O . PHE A 1 128 ? 37.504 2.185 -53.879 1.00 96.44 128 PHE A O 1
ATOM 1043 N N . LYS A 1 129 ? 35.559 1.216 -53.290 1.00 95.75 129 LYS A N 1
ATOM 1044 C CA . LYS A 1 129 ? 35.665 0.097 -54.234 1.00 95.75 129 LYS A CA 1
ATOM 1045 C C . LYS A 1 129 ? 35.838 0.587 -55.674 1.00 95.75 129 LYS A C 1
ATOM 1047 O O . LYS A 1 129 ? 36.737 0.112 -56.356 1.00 95.75 129 LYS A O 1
ATOM 1052 N N . GLN A 1 130 ? 35.022 1.543 -56.123 1.00 95.44 130 GLN A N 1
ATOM 1053 C CA . GLN A 1 130 ? 35.132 2.114 -57.474 1.00 95.44 130 GLN A CA 1
ATOM 1054 C C . GLN A 1 130 ? 36.486 2.800 -57.700 1.00 95.44 130 GLN A C 1
ATOM 1056 O O . GLN A 1 130 ? 37.131 2.568 -58.717 1.00 95.44 130 GLN A O 1
ATOM 1061 N N . LYS A 1 131 ? 36.951 3.604 -56.734 1.00 94.44 131 LYS A N 1
ATOM 1062 C CA . LYS A 1 131 ? 38.274 4.247 -56.798 1.00 94.44 131 LYS A CA 1
ATOM 1063 C C . LYS A 1 131 ? 39.405 3.224 -56.874 1.00 94.44 131 LYS A C 1
ATOM 1065 O O . LYS A 1 131 ? 40.337 3.414 -57.646 1.00 94.44 131 LYS A O 1
ATOM 1070 N N . LEU A 1 132 ? 39.318 2.145 -56.096 1.00 95.25 132 LEU A N 1
ATOM 1071 C CA . LEU A 1 132 ? 40.309 1.073 -56.104 1.00 95.25 132 LEU A CA 1
ATOM 1072 C C . LEU A 1 132 ? 40.324 0.335 -57.446 1.00 95.25 132 LEU A C 1
ATOM 1074 O O . LEU A 1 132 ? 41.400 0.083 -57.973 1.00 95.25 132 LEU A O 1
ATOM 1078 N N . GLN A 1 133 ? 39.153 0.033 -58.015 1.00 93.31 133 GLN A N 1
ATOM 1079 C CA . GLN A 1 133 ? 39.050 -0.579 -59.343 1.00 93.31 133 GLN A CA 1
ATOM 1080 C C . GLN A 1 133 ? 39.714 0.295 -60.410 1.00 93.31 133 GLN A C 1
ATOM 1082 O O . GLN A 1 133 ? 40.584 -0.195 -61.117 1.00 93.31 133 GLN A O 1
ATOM 1087 N N . LEU A 1 134 ? 39.401 1.594 -60.449 1.00 94.31 134 LEU A N 1
ATOM 1088 C CA . LEU A 1 134 ? 40.026 2.534 -61.387 1.00 94.31 134 LEU A CA 1
ATOM 1089 C C . LEU A 1 134 ? 41.542 2.645 -61.192 1.00 94.31 134 LEU A C 1
ATOM 1091 O O . LEU A 1 134 ? 42.284 2.742 -62.166 1.00 94.31 134 LEU A O 1
ATOM 1095 N N . LEU A 1 135 ? 42.017 2.633 -59.942 1.00 94.56 135 LEU A N 1
ATOM 1096 C CA . LEU A 1 135 ? 43.448 2.647 -59.650 1.00 94.56 135 LEU A CA 1
ATOM 1097 C C . LEU A 1 135 ? 44.115 1.385 -60.197 1.00 94.56 135 LEU A C 1
ATOM 1099 O O . LEU A 1 135 ? 45.111 1.496 -60.901 1.00 94.56 135 LEU A O 1
ATOM 1103 N N . VAL A 1 136 ? 43.563 0.204 -59.913 1.00 93.25 136 VAL A N 1
ATOM 1104 C CA . VAL A 1 136 ? 44.115 -1.071 -60.392 1.00 93.25 136 VAL A CA 1
ATOM 1105 C C . VAL A 1 136 ? 44.055 -1.162 -61.916 1.00 93.25 136 VAL A C 1
ATOM 1107 O O . VAL A 1 136 ? 45.044 -1.554 -62.521 1.00 93.25 136 VAL A O 1
ATOM 1110 N N . GLU A 1 137 ? 42.953 -0.754 -62.548 1.00 91.38 137 GLU A N 1
ATOM 1111 C CA . GLU A 1 137 ? 42.825 -0.691 -64.010 1.00 91.38 137 GLU A CA 1
ATOM 1112 C C . GLU A 1 137 ? 43.857 0.260 -64.626 1.00 91.38 137 GLU A C 1
ATOM 1114 O O . GLU A 1 137 ? 44.498 -0.087 -65.612 1.00 91.38 137 GLU A O 1
ATOM 1119 N N . SER A 1 138 ? 44.078 1.429 -64.020 1.00 90.44 138 SER A N 1
ATOM 1120 C CA . SER A 1 138 ? 45.118 2.372 -64.445 1.00 90.44 138 SER A CA 1
ATOM 1121 C C . SER A 1 138 ? 46.523 1.769 -64.330 1.00 90.44 138 SER A C 1
ATOM 1123 O O . SER A 1 138 ? 47.287 1.815 -65.291 1.00 90.44 138 SER A O 1
ATOM 1125 N N . G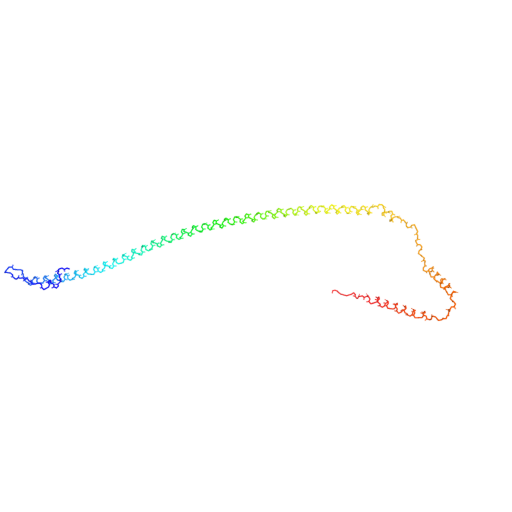LN A 1 139 ? 46.855 1.133 -63.201 1.00 87.44 139 GLN A N 1
ATOM 1126 C CA . GLN A 1 139 ? 48.153 0.468 -63.020 1.00 87.44 139 GLN A CA 1
ATOM 1127 C C . GLN A 1 139 ? 48.335 -0.716 -63.980 1.00 87.44 139 GLN A C 1
ATOM 1129 O O . GLN A 1 139 ? 49.420 -0.913 -64.523 1.00 87.44 139 GLN A O 1
ATOM 1134 N N . LEU A 1 140 ? 47.274 -1.482 -64.235 1.00 84.50 140 LEU A N 1
ATOM 1135 C CA . LEU A 1 140 ? 47.299 -2.579 -65.195 1.00 84.50 140 LEU A CA 1
ATOM 1136 C C . LEU A 1 140 ? 47.496 -2.053 -66.621 1.00 84.50 140 LEU A C 1
ATOM 1138 O O . LEU A 1 140 ? 48.325 -2.591 -67.344 1.00 84.50 140 LEU A O 1
ATOM 1142 N N . ASN A 1 141 ? 46.822 -0.965 -66.998 1.00 83.75 141 ASN A N 1
ATOM 1143 C CA . ASN A 1 141 ? 47.028 -0.302 -68.287 1.00 83.75 141 ASN A CA 1
ATOM 1144 C C . ASN A 1 141 ? 48.457 0.239 -68.443 1.00 83.75 141 ASN A C 1
ATOM 1146 O O . ASN A 1 141 ? 49.007 0.158 -69.535 1.00 83.75 141 ASN A O 1
ATOM 1150 N N . LEU A 1 142 ? 49.080 0.753 -67.374 1.00 80.56 142 LEU A N 1
ATOM 1151 C CA . LEU A 1 142 ? 50.480 1.193 -67.413 1.00 80.56 142 LEU A CA 1
ATOM 1152 C C . LEU A 1 142 ? 51.441 0.035 -67.690 1.00 80.56 142 LEU A C 1
ATOM 1154 O O . LEU A 1 142 ? 52.365 0.206 -68.474 1.00 80.56 142 LEU A O 1
ATOM 1158 N N . ILE A 1 143 ? 51.230 -1.127 -67.066 1.00 75.94 143 ILE A N 1
ATOM 1159 C CA . ILE A 1 143 ? 52.080 -2.316 -67.254 1.00 75.94 143 ILE A CA 1
ATOM 1160 C C . ILE A 1 143 ? 51.828 -2.968 -68.618 1.00 75.94 143 ILE A C 1
ATOM 1162 O O . ILE A 1 143 ? 52.758 -3.444 -69.259 1.00 75.94 143 ILE A O 1
ATOM 1166 N N . MET A 1 144 ? 50.575 -2.975 -69.068 1.00 70.25 144 MET A N 1
ATOM 1167 C CA . MET A 1 144 ? 50.171 -3.532 -70.360 1.00 70.25 144 MET A CA 1
ATOM 1168 C C . MET A 1 144 ? 50.487 -2.601 -71.540 1.00 70.25 144 MET A C 1
ATOM 1170 O O . MET A 1 144 ? 50.224 -2.976 -72.679 1.00 70.25 144 MET A O 1
ATOM 1174 N N . ASN A 1 145 ? 51.020 -1.399 -71.295 1.00 73.38 145 ASN A N 1
ATOM 1175 C CA . ASN A 1 145 ? 51.402 -0.481 -72.360 1.00 73.38 145 ASN A CA 1
ATOM 1176 C C . ASN A 1 145 ? 52.581 -1.057 -73.161 1.00 73.38 145 ASN A C 1
ATOM 1178 O O . ASN A 1 145 ? 53.589 -1.480 -72.588 1.00 73.38 145 ASN A O 1
ATOM 1182 N N . ASP A 1 146 ? 52.477 -1.013 -74.490 1.00 64.81 146 ASP A N 1
ATOM 1183 C CA . ASP A 1 146 ? 53.478 -1.547 -75.420 1.00 64.81 146 ASP A CA 1
ATOM 1184 C C . ASP A 1 146 ? 54.854 -0.877 -75.279 1.00 64.81 146 ASP A C 1
ATOM 1186 O O . ASP A 1 146 ? 55.852 -1.417 -75.749 1.00 64.81 146 ASP A O 1
ATOM 1190 N N . GLU A 1 147 ? 54.945 0.259 -74.583 1.00 64.88 147 GLU A N 1
ATOM 1191 C CA . GLU A 1 147 ? 56.216 0.876 -74.199 1.00 64.88 147 GLU A CA 1
ATOM 1192 C C . GLU A 1 147 ? 57.080 -0.029 -73.317 1.00 64.88 147 GLU A C 1
ATOM 1194 O O . GLU A 1 147 ? 58.290 -0.072 -73.519 1.00 64.88 147 GLU A O 1
ATOM 1199 N N . TRP A 1 148 ? 56.497 -0.807 -72.396 1.00 69.00 148 TRP A N 1
ATOM 1200 C CA . TRP A 1 148 ? 57.271 -1.780 -71.615 1.00 69.00 148 TRP A CA 1
ATOM 1201 C C . TRP A 1 148 ? 57.770 -2.919 -72.490 1.00 69.00 148 TRP A C 1
ATOM 1203 O O . TRP A 1 148 ? 58.924 -3.317 -72.365 1.00 69.00 148 TRP A O 1
ATOM 1213 N N . ASN A 1 149 ? 56.944 -3.398 -73.422 1.00 64.19 149 ASN A N 1
ATOM 1214 C CA . ASN A 1 149 ? 57.381 -4.375 -74.415 1.00 64.19 149 ASN A CA 1
ATOM 1215 C C . ASN A 1 149 ? 58.500 -3.804 -75.292 1.00 64.19 149 ASN A C 1
ATOM 1217 O O . ASN A 1 149 ? 59.438 -4.524 -75.609 1.00 64.19 149 ASN A O 1
ATOM 1221 N N . ASN A 1 150 ? 58.450 -2.524 -75.654 1.00 65.06 150 ASN A N 1
ATOM 1222 C CA . ASN A 1 150 ? 59.491 -1.890 -76.457 1.00 65.06 150 ASN A CA 1
ATOM 1223 C C . ASN A 1 150 ? 60.782 -1.663 -75.651 1.00 65.06 150 ASN A C 1
ATOM 1225 O O . ASN A 1 150 ? 61.867 -1.902 -76.162 1.00 65.06 150 ASN A O 1
ATOM 1229 N N . LEU A 1 151 ? 60.683 -1.280 -74.373 1.00 66.19 151 LEU A N 1
ATOM 1230 C CA . LEU A 1 151 ? 61.831 -1.115 -73.472 1.00 66.19 151 LEU A CA 1
ATOM 1231 C C . LEU A 1 151 ? 62.494 -2.449 -73.104 1.00 66.19 151 LEU A C 1
ATOM 1233 O O . LEU A 1 151 ? 63.714 -2.512 -72.999 1.00 66.19 151 LEU A O 1
ATOM 1237 N N . LEU A 1 152 ? 61.707 -3.509 -72.906 1.00 67.19 152 LEU A N 1
ATOM 1238 C CA . LEU A 1 152 ? 62.207 -4.840 -72.544 1.00 67.19 152 LEU A CA 1
ATOM 1239 C C . LEU A 1 152 ? 62.698 -5.636 -73.763 1.00 67.19 152 LEU A C 1
ATOM 1241 O O . LEU A 1 152 ? 63.622 -6.433 -73.623 1.00 67.19 152 LEU A O 1
ATOM 1245 N N . ASN A 1 153 ? 62.109 -5.422 -74.947 1.00 65.81 153 ASN A N 1
ATOM 1246 C CA . ASN A 1 153 ? 62.545 -6.058 -76.198 1.00 65.81 153 ASN A CA 1
ATOM 1247 C C . ASN A 1 153 ? 63.537 -5.205 -77.003 1.00 65.81 153 ASN A C 1
ATOM 1249 O O . ASN A 1 153 ? 64.034 -5.679 -78.027 1.00 65.81 153 ASN A O 1
ATOM 1253 N N . ALA A 1 154 ? 63.848 -3.978 -76.568 1.00 59.97 154 ALA A N 1
ATOM 1254 C CA . ALA A 1 154 ? 64.993 -3.237 -77.079 1.00 59.97 154 ALA A CA 1
ATOM 1255 C C . ALA A 1 154 ? 66.254 -4.043 -76.751 1.00 59.97 154 ALA A C 1
ATOM 1257 O O . ALA A 1 154 ? 66.764 -4.030 -75.631 1.00 59.97 154 ALA A O 1
ATOM 1258 N N . SER A 1 155 ? 66.736 -4.796 -77.740 1.00 54.31 155 SER A N 1
ATOM 1259 C CA . SER A 1 155 ? 68.038 -5.445 -77.672 1.00 54.31 155 SER A CA 1
ATOM 1260 C C . SER A 1 155 ? 69.073 -4.365 -77.341 1.00 54.31 155 SER A C 1
ATOM 1262 O O . SER A 1 155 ? 69.026 -3.307 -77.971 1.00 54.31 155 SER A O 1
ATOM 1264 N N . PRO A 1 156 ? 69.991 -4.573 -76.380 1.00 57.88 156 PRO A N 1
ATOM 1265 C CA . PRO A 1 156 ? 71.034 -3.598 -76.105 1.00 57.88 156 PRO A CA 1
ATOM 1266 C C . PRO A 1 156 ? 71.913 -3.466 -77.354 1.00 57.88 156 PRO A C 1
ATOM 1268 O O . PRO A 1 156 ? 72.809 -4.275 -77.600 1.00 57.88 156 PRO A O 1
ATOM 1271 N N . GLU A 1 157 ? 71.628 -2.467 -78.186 1.00 50.12 157 GLU A N 1
ATOM 1272 C CA . GLU A 1 157 ? 72.515 -2.039 -79.257 1.00 50.12 157 GLU A CA 1
ATOM 1273 C C . GLU A 1 157 ? 73.729 -1.385 -78.602 1.00 50.12 157 GLU A C 1
ATOM 1275 O O . GLU A 1 157 ? 73.747 -0.201 -78.277 1.00 50.12 157 GLU A O 1
ATOM 1280 N N . GLY A 1 158 ? 74.738 -2.217 -78.351 1.00 56.72 158 GLY A N 1
ATOM 1281 C CA . GLY A 1 158 ? 76.022 -1.807 -77.809 1.00 56.72 158 GLY A CA 1
ATOM 1282 C C . GLY A 1 158 ? 76.377 -2.585 -76.554 1.00 56.72 158 GLY A C 1
ATOM 1283 O O . GLY A 1 158 ? 75.877 -2.318 -75.464 1.00 56.72 158 GLY A O 1
ATOM 1284 N N . GLN A 1 159 ? 77.323 -3.511 -76.697 1.00 51.56 159 GLN A N 1
ATOM 1285 C CA . GLN A 1 159 ? 78.179 -3.915 -75.588 1.00 51.56 159 GLN A CA 1
ATOM 1286 C C . GLN A 1 159 ? 78.777 -2.627 -75.008 1.00 51.56 159 GLN A C 1
ATOM 1288 O O . GLN A 1 159 ? 79.588 -1.974 -75.665 1.00 51.56 159 GLN A O 1
ATOM 1293 N N . VAL A 1 160 ? 78.347 -2.214 -73.815 1.00 59.28 160 VAL A N 1
ATOM 1294 C CA . VAL A 1 160 ? 79.018 -1.123 -73.108 1.00 59.28 160 VAL A CA 1
ATOM 1295 C C . VAL A 1 160 ? 80.419 -1.639 -72.803 1.00 59.28 160 VAL A C 1
ATOM 1297 O O . VAL A 1 160 ? 80.593 -2.484 -71.927 1.00 59.28 160 VAL A O 1
ATOM 1300 N N . SER A 1 161 ? 81.403 -1.202 -73.592 1.00 53.19 161 SER A N 1
ATOM 1301 C CA . SER A 1 161 ? 82.810 -1.550 -73.409 1.00 53.19 161 SER A CA 1
ATOM 1302 C C . SER A 1 161 ? 83.284 -0.913 -72.111 1.00 53.19 161 SER A C 1
ATOM 1304 O O . SER A 1 161 ? 83.752 0.224 -72.089 1.00 53.19 161 SER A O 1
ATOM 1306 N N . THR 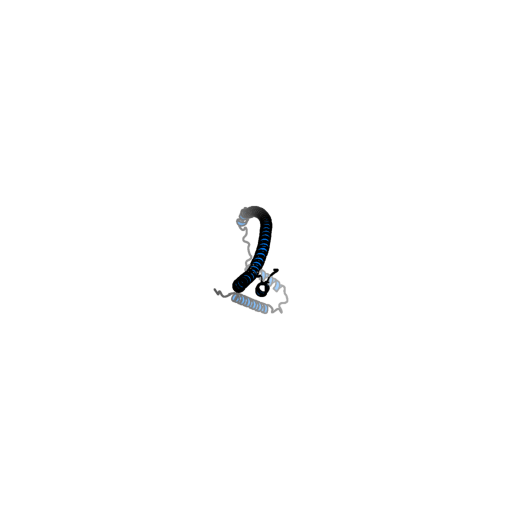A 1 162 ? 83.110 -1.626 -71.003 1.00 59.19 162 THR A N 1
ATOM 1307 C CA . THR A 1 162 ? 83.734 -1.262 -69.738 1.00 59.19 162 THR A CA 1
ATOM 1308 C C . THR A 1 162 ? 85.240 -1.439 -69.917 1.00 59.19 162 THR A C 1
ATOM 1310 O O . THR A 1 162 ? 85.652 -2.554 -70.253 1.00 59.19 162 THR A O 1
ATOM 1313 N N . PRO A 1 163 ? 86.063 -0.389 -69.737 1.00 64.56 163 PRO A N 1
ATOM 1314 C CA . PRO A 1 163 ? 87.504 -0.527 -69.877 1.00 64.56 163 PRO A CA 1
ATOM 1315 C C . PRO A 1 163 ? 88.001 -1.608 -68.922 1.00 64.56 163 PRO A C 1
ATOM 1317 O O . PRO A 1 163 ? 87.585 -1.686 -67.761 1.00 64.56 163 PRO A O 1
ATOM 1320 N N . THR A 1 164 ? 88.865 -2.476 -69.432 1.00 69.94 164 THR A N 1
ATOM 1321 C CA . THR A 1 164 ? 89.428 -3.560 -68.628 1.00 69.94 164 THR A CA 1
ATOM 1322 C C . THR A 1 164 ? 90.429 -2.994 -67.629 1.00 69.94 164 THR A C 1
ATOM 1324 O O . THR A 1 164 ? 91.099 -1.996 -67.892 1.00 69.94 164 THR A O 1
ATOM 1327 N N . LEU A 1 165 ? 90.555 -3.637 -66.464 1.00 64.31 165 LEU A N 1
ATOM 1328 C CA . LEU A 1 165 ? 91.434 -3.178 -65.380 1.00 64.31 165 LEU A CA 1
ATOM 1329 C C . LEU A 1 165 ? 92.869 -2.891 -65.868 1.00 64.31 165 LEU A C 1
ATOM 1331 O O . LEU A 1 165 ? 93.492 -1.935 -65.418 1.00 64.31 165 LEU A O 1
ATOM 1335 N N . ASN A 1 166 ? 93.355 -3.650 -66.853 1.00 64.69 166 ASN A N 1
ATOM 1336 C CA . ASN A 1 166 ? 94.670 -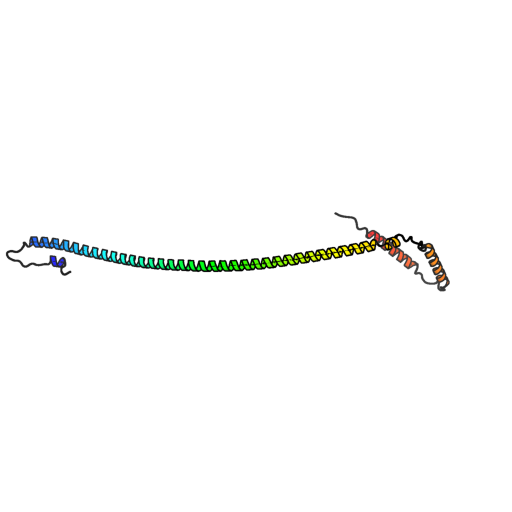3.451 -67.462 1.00 64.69 166 ASN A CA 1
ATOM 1337 C C . ASN A 1 166 ? 94.796 -2.142 -68.264 1.00 64.69 166 ASN A C 1
ATOM 1339 O O . ASN A 1 166 ? 95.863 -1.536 -68.240 1.00 64.69 166 ASN A O 1
ATOM 1343 N N . GLU A 1 167 ? 93.731 -1.666 -68.913 1.00 65.62 167 GLU A N 1
ATOM 1344 C CA . GLU A 1 167 ? 93.723 -0.392 -69.655 1.00 65.62 167 GLU A CA 1
ATOM 1345 C C . GLU A 1 167 ? 93.702 0.816 -68.706 1.00 65.62 167 GLU A C 1
ATOM 1347 O O . GLU A 1 167 ? 94.332 1.847 -68.959 1.00 65.62 167 GLU A O 1
ATOM 1352 N N . VAL A 1 168 ? 93.024 0.674 -67.563 1.00 69.88 168 VAL A N 1
ATOM 1353 C CA . VAL A 1 168 ? 93.036 1.680 -66.491 1.00 69.88 168 VAL A CA 1
ATOM 1354 C C . VAL A 1 168 ? 94.416 1.740 -65.834 1.00 69.88 168 VAL A C 1
ATOM 1356 O O . VAL A 1 168 ? 94.937 2.830 -65.593 1.00 69.88 168 VAL A O 1
ATOM 1359 N N . LEU A 1 169 ? 95.041 0.582 -65.594 1.00 64.94 169 LEU A N 1
ATOM 1360 C CA . LEU A 1 169 ? 96.388 0.503 -65.033 1.00 64.94 169 LEU A CA 1
ATOM 1361 C C . LEU A 1 169 ? 97.440 1.071 -65.990 1.00 64.94 169 LEU A C 1
ATOM 1363 O O . LEU A 1 169 ? 98.260 1.863 -65.541 1.00 64.94 169 LEU A O 1
ATOM 1367 N N . SER A 1 170 ? 97.379 0.782 -67.296 1.00 66.94 170 SER A N 1
ATOM 1368 C CA . SER A 1 170 ? 98.324 1.358 -68.265 1.00 66.94 170 SER A CA 1
ATOM 1369 C C . SER A 1 170 ? 98.217 2.880 -68.364 1.00 66.94 170 SER A C 1
ATOM 1371 O O . SER A 1 170 ? 99.236 3.564 -68.446 1.00 66.94 170 SER A O 1
ATOM 1373 N N . ASN A 1 171 ? 96.999 3.430 -68.297 1.00 66.81 171 ASN A N 1
ATOM 1374 C CA . ASN A 1 171 ? 96.811 4.880 -68.246 1.00 66.81 171 ASN A CA 1
ATOM 1375 C C . ASN A 1 171 ? 97.376 5.474 -66.952 1.00 66.81 171 ASN A C 1
ATOM 1377 O O . ASN A 1 171 ? 97.996 6.533 -66.984 1.00 66.81 171 ASN A O 1
ATOM 1381 N N . ARG A 1 172 ? 97.227 4.777 -65.821 1.00 63.75 172 ARG A N 1
ATOM 1382 C CA . ARG A 1 172 ? 97.786 5.218 -64.540 1.00 63.75 172 ARG A CA 1
ATOM 1383 C C . ARG A 1 172 ? 99.316 5.180 -64.535 1.00 63.75 172 ARG A C 1
ATOM 1385 O O . ARG A 1 172 ? 99.922 6.142 -64.081 1.00 63.75 172 ARG A O 1
ATOM 1392 N N . THR A 1 173 ? 99.936 4.129 -65.074 1.00 64.75 173 THR A N 1
ATOM 1393 C CA . THR A 1 173 ? 101.400 4.020 -65.198 1.00 64.75 173 THR A CA 1
ATOM 1394 C C . THR A 1 173 ? 101.959 5.112 -66.103 1.00 64.75 173 THR A C 1
ATOM 1396 O O . THR A 1 173 ? 102.927 5.764 -65.739 1.00 64.75 173 THR A O 1
ATOM 1399 N N . ARG A 1 174 ? 101.285 5.404 -67.221 1.00 67.44 174 ARG A N 1
ATOM 1400 C CA . ARG A 1 174 ? 101.681 6.485 -68.131 1.00 67.44 174 ARG A CA 1
ATOM 1401 C C . ARG A 1 174 ? 101.588 7.874 -67.487 1.00 67.44 174 ARG A C 1
ATOM 1403 O O . 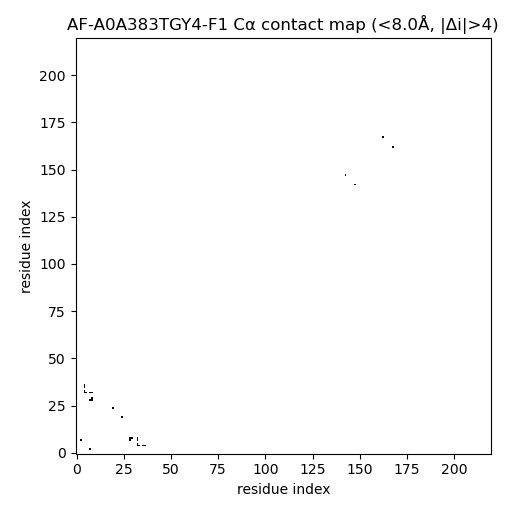ARG A 1 174 ? 102.476 8.692 -67.692 1.00 67.44 174 ARG A O 1
ATOM 1410 N N . ILE A 1 175 ? 100.544 8.131 -66.697 1.00 70.06 175 ILE A N 1
ATOM 1411 C CA . ILE A 1 175 ? 100.399 9.390 -65.948 1.00 70.06 175 ILE A CA 1
ATOM 1412 C C . ILE A 1 175 ? 101.478 9.507 -64.861 1.00 70.06 175 ILE A C 1
ATOM 1414 O O . ILE A 1 175 ? 102.010 10.590 -64.642 1.00 70.06 175 ILE A O 1
ATOM 1418 N N . ILE A 1 176 ? 101.822 8.404 -64.189 1.00 63.38 176 ILE A N 1
ATOM 1419 C CA . ILE A 1 176 ? 102.897 8.386 -63.188 1.00 63.38 176 ILE A CA 1
ATOM 1420 C C . ILE A 1 176 ? 104.256 8.651 -63.850 1.00 63.38 176 ILE A C 1
ATOM 1422 O O . ILE A 1 176 ? 105.000 9.482 -63.343 1.00 63.38 176 ILE A O 1
ATOM 1426 N N . ASP A 1 177 ? 104.556 8.040 -64.998 1.00 61.06 177 ASP A N 1
ATOM 1427 C CA . ASP A 1 177 ? 105.807 8.281 -65.732 1.00 61.06 177 ASP A CA 1
ATOM 1428 C C . ASP A 1 177 ? 105.917 9.734 -66.245 1.00 61.06 177 ASP A C 1
ATOM 1430 O O . ASP A 1 177 ? 106.991 10.329 -66.174 1.00 61.06 177 ASP A O 1
ATOM 1434 N N . GLU A 1 178 ? 104.813 10.351 -66.692 1.00 62.41 178 GLU A N 1
ATOM 1435 C CA . GLU A 1 178 ? 104.767 11.780 -67.063 1.00 62.41 178 GLU A CA 1
ATOM 1436 C C . GLU A 1 178 ? 104.952 12.723 -65.859 1.00 62.41 178 GLU A C 1
ATOM 1438 O O . GLU A 1 178 ? 105.547 13.792 -66.002 1.00 62.41 178 GLU A O 1
ATOM 1443 N N . LEU A 1 179 ? 104.472 12.343 -64.671 1.00 61.09 179 LEU A N 1
ATOM 1444 C CA . LEU A 1 179 ? 104.652 13.124 -63.442 1.00 61.09 179 LEU A CA 1
ATOM 1445 C C . LEU A 1 179 ? 106.070 12.980 -62.867 1.00 61.09 179 LEU A C 1
ATOM 1447 O O . LEU A 1 179 ? 106.632 13.973 -62.416 1.00 61.09 179 LEU A O 1
ATOM 1451 N N . VAL A 1 180 ? 106.667 11.785 -62.940 1.00 60.50 180 VAL A N 1
ATOM 1452 C CA . VAL A 1 180 ? 108.048 11.503 -62.500 1.00 60.50 180 VAL A CA 1
ATOM 1453 C C . VAL A 1 180 ? 109.081 12.144 -63.435 1.00 60.50 180 VAL A C 1
ATOM 1455 O O . VAL A 1 180 ? 110.115 12.613 -62.969 1.00 60.50 180 VAL A O 1
ATOM 1458 N N . ALA A 1 181 ? 108.801 12.234 -64.739 1.00 59.22 181 ALA A N 1
ATOM 1459 C CA . ALA A 1 181 ? 109.666 12.925 -65.699 1.00 59.22 181 ALA A CA 1
ATOM 1460 C C . ALA A 1 181 ? 109.638 14.464 -65.573 1.00 59.22 181 ALA A C 1
ATOM 1462 O O . ALA A 1 181 ? 110.566 15.123 -66.035 1.00 59.22 181 ALA A O 1
ATOM 1463 N N . ASN A 1 182 ? 108.600 15.033 -64.946 1.00 58.53 182 ASN A N 1
ATOM 1464 C CA . ASN A 1 182 ? 108.416 16.480 -64.770 1.00 58.53 182 ASN A CA 1
ATOM 1465 C C . ASN A 1 182 ? 108.711 16.986 -63.343 1.00 58.53 182 ASN A C 1
ATOM 1467 O O . ASN A 1 182 ? 108.512 18.171 -63.070 1.00 58.53 182 ASN A O 1
ATOM 1471 N N . SER A 1 183 ? 109.188 16.133 -62.431 1.00 52.72 183 SER A N 1
ATOM 1472 C CA . SER A 1 183 ? 109.591 16.529 -61.075 1.00 52.72 183 SER A CA 1
ATOM 1473 C C . SER A 1 183 ? 111.111 16.422 -60.898 1.00 52.72 183 SER A C 1
ATOM 1475 O O . SER A 1 183 ? 111.642 15.320 -60.786 1.00 52.72 183 SER A O 1
ATOM 1477 N N . GLU A 1 184 ? 111.807 17.563 -60.847 1.00 53.22 184 GLU A N 1
ATOM 1478 C CA . GLU A 1 184 ? 113.265 17.662 -60.626 1.00 53.22 184 GLU A CA 1
ATOM 1479 C C . GLU A 1 184 ? 113.720 17.407 -59.172 1.00 53.22 184 GLU A C 1
ATOM 1481 O O . GLU A 1 184 ? 114.919 17.367 -58.917 1.00 53.22 184 GLU A O 1
ATOM 1486 N N . ASP A 1 185 ? 112.816 17.131 -58.229 1.00 50.19 185 ASP A N 1
ATOM 1487 C CA . ASP A 1 185 ? 113.169 16.877 -56.825 1.00 50.19 185 ASP A CA 1
ATOM 1488 C C . ASP A 1 185 ? 112.834 15.436 -56.414 1.00 50.19 185 ASP A C 1
ATOM 1490 O O . ASP A 1 185 ? 111.821 15.141 -55.781 1.00 50.19 185 ASP A O 1
ATOM 1494 N N . ALA A 1 186 ? 113.723 14.510 -56.782 1.00 47.56 186 ALA A N 1
ATOM 1495 C CA . ALA A 1 186 ? 113.718 13.111 -56.347 1.00 47.56 186 ALA A CA 1
ATOM 1496 C C . ALA A 1 186 ? 114.541 12.894 -55.059 1.00 47.56 186 ALA A C 1
ATOM 1498 O O . ALA A 1 186 ? 115.274 11.911 -54.930 1.00 47.56 186 ALA A O 1
ATOM 1499 N N . ALA A 1 187 ? 114.432 13.808 -54.096 1.00 47.69 187 ALA A N 1
ATOM 1500 C CA . ALA A 1 187 ? 115.004 13.639 -52.767 1.00 47.69 187 ALA A CA 1
ATOM 1501 C C . ALA A 1 187 ? 113.987 14.081 -51.708 1.00 47.69 187 ALA A C 1
ATOM 1503 O O . ALA A 1 187 ? 113.485 15.195 -51.753 1.00 47.69 187 ALA A O 1
ATOM 1504 N N . GLU A 1 188 ? 113.724 13.180 -50.758 1.00 48.62 188 GLU A N 1
ATOM 1505 C CA . GLU A 1 188 ? 112.886 13.365 -49.562 1.00 48.62 188 GLU A CA 1
ATOM 1506 C C . GLU A 1 188 ? 111.361 13.287 -49.745 1.00 48.62 188 GLU A C 1
ATOM 1508 O O . GLU A 1 188 ? 110.626 14.238 -49.499 1.00 48.62 188 GLU A O 1
ATOM 1513 N N . PHE A 1 189 ? 110.849 12.078 -50.013 1.00 42.97 189 PHE A N 1
ATOM 1514 C CA . PHE A 1 189 ? 109.543 11.695 -49.458 1.00 42.97 189 PHE A CA 1
ATOM 1515 C C . PHE A 1 189 ? 109.434 10.177 -49.223 1.00 42.97 189 PHE A C 1
ATOM 1517 O O . PHE A 1 189 ? 108.758 9.443 -49.944 1.00 42.97 189 PHE A O 1
ATOM 1524 N N . GLU A 1 190 ? 110.096 9.689 -48.167 1.00 51.94 190 GLU A N 1
ATOM 1525 C CA . GLU A 1 190 ? 109.838 8.380 -47.543 1.00 51.94 190 GLU A CA 1
ATOM 1526 C C . GLU A 1 190 ? 108.449 8.361 -46.864 1.00 51.94 190 GLU A C 1
ATOM 1528 O O . GLU A 1 190 ? 108.312 8.278 -45.645 1.00 51.94 190 GLU A O 1
ATOM 1533 N N . VAL A 1 191 ? 107.376 8.445 -47.653 1.00 50.09 191 VA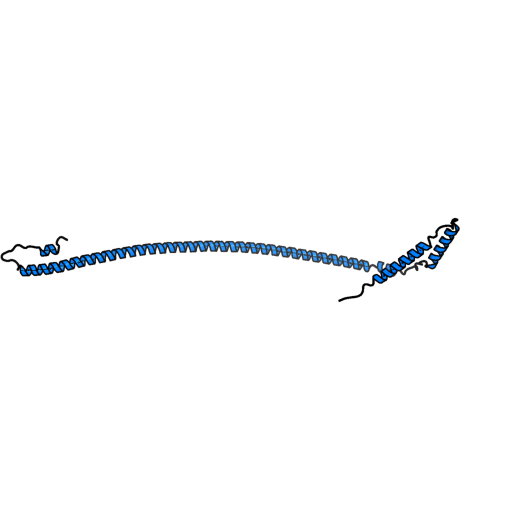L A N 1
ATOM 1534 C CA . VAL A 1 191 ? 105.992 8.280 -47.156 1.00 50.09 191 VAL A CA 1
ATOM 1535 C C . VAL A 1 191 ? 105.307 7.052 -47.755 1.00 50.09 191 VAL A C 1
ATOM 1537 O O . VAL A 1 191 ? 104.320 6.562 -47.207 1.00 50.09 191 VAL A O 1
ATOM 1540 N N . GLY A 1 192 ? 105.906 6.444 -48.786 1.00 49.19 192 GLY A N 1
ATOM 1541 C CA . GLY A 1 192 ? 105.432 5.178 -49.354 1.00 49.19 192 GLY A CA 1
ATOM 1542 C C . GLY A 1 192 ? 105.483 3.999 -48.371 1.00 49.19 192 GLY A C 1
ATOM 1543 O O . GLY A 1 192 ? 104.627 3.121 -48.431 1.00 49.19 192 GLY A O 1
ATOM 1544 N N . GLY A 1 193 ? 106.435 4.002 -47.428 1.00 51.78 193 GLY A N 1
ATOM 1545 C CA . GLY A 1 193 ? 106.573 2.942 -46.421 1.00 51.78 193 GLY A CA 1
ATOM 1546 C C . GLY A 1 193 ? 105.489 2.974 -45.338 1.00 51.78 193 GLY A C 1
ATOM 1547 O O . GLY A 1 193 ? 104.965 1.926 -44.969 1.00 51.78 193 GLY A O 1
ATOM 1548 N N . ARG A 1 194 ? 105.095 4.172 -44.879 1.00 52.72 194 ARG A N 1
ATOM 1549 C CA . ARG A 1 194 ? 104.089 4.335 -43.812 1.00 52.72 194 ARG A CA 1
ATOM 1550 C C . ARG A 1 194 ? 102.669 4.056 -44.298 1.00 52.72 194 ARG A C 1
ATOM 1552 O O . ARG A 1 194 ? 101.928 3.376 -43.602 1.00 52.72 194 ARG A O 1
ATOM 1559 N N . LEU A 1 195 ? 102.319 4.488 -45.513 1.00 52.81 195 LEU A N 1
ATOM 1560 C CA . LEU A 1 195 ? 100.990 4.237 -46.087 1.00 52.81 195 LEU A CA 1
ATOM 1561 C C . LEU A 1 195 ? 100.773 2.757 -46.446 1.00 52.81 195 LEU A C 1
ATOM 1563 O O . LEU A 1 195 ? 99.653 2.263 -46.367 1.00 52.81 195 LEU A O 1
ATOM 1567 N N . ALA A 1 196 ? 101.837 2.027 -46.801 1.00 57.28 196 ALA A N 1
ATOM 1568 C CA . ALA A 1 196 ? 101.753 0.592 -47.070 1.00 57.28 196 ALA A CA 1
ATOM 1569 C C . ALA A 1 196 ? 101.581 -0.246 -45.789 1.00 57.28 196 ALA A C 1
ATOM 1571 O O . ALA A 1 196 ? 100.888 -1.265 -45.819 1.00 57.28 196 ALA A O 1
ATOM 1572 N N . GLU A 1 197 ? 102.182 0.165 -44.666 1.00 56.53 197 GLU A N 1
ATOM 1573 C CA . GLU A 1 197 ? 101.919 -0.453 -43.359 1.00 56.53 197 GLU A CA 1
ATOM 1574 C C . GLU A 1 197 ? 100.520 -0.116 -42.834 1.00 56.53 197 GLU A C 1
ATOM 1576 O O . GLU A 1 197 ? 99.842 -1.004 -42.323 1.00 56.53 197 GLU A O 1
ATOM 1581 N N . GLU A 1 198 ? 100.061 1.124 -43.016 1.00 58.50 198 GLU A N 1
ATOM 1582 C CA . GLU A 1 198 ? 98.739 1.582 -42.572 1.00 58.50 198 GLU A CA 1
ATOM 1583 C C . GLU A 1 198 ? 97.609 0.900 -43.364 1.00 58.50 198 GLU A C 1
ATOM 1585 O O . GLU A 1 198 ? 96.677 0.369 -42.765 1.00 58.50 198 GLU A O 1
ATOM 1590 N N . ALA A 1 199 ? 97.760 0.749 -44.686 1.00 60.34 199 ALA A N 1
ATOM 1591 C CA . ALA A 1 199 ? 96.815 -0.003 -45.517 1.00 60.34 199 ALA A CA 1
ATOM 1592 C C . ALA A 1 199 ? 96.774 -1.503 -45.163 1.00 60.34 199 ALA A C 1
ATOM 1594 O O . ALA A 1 199 ? 95.704 -2.107 -45.129 1.00 60.34 199 ALA A O 1
ATOM 1595 N N . ARG A 1 200 ? 97.926 -2.114 -44.840 1.00 66.81 200 ARG A N 1
ATOM 1596 C CA . ARG A 1 200 ? 97.974 -3.513 -44.370 1.00 66.81 200 ARG A CA 1
ATOM 1597 C C . ARG A 1 200 ? 97.384 -3.681 -42.969 1.00 66.81 200 ARG A C 1
ATOM 1599 O O . ARG A 1 200 ? 96.870 -4.756 -42.657 1.00 66.81 200 ARG A O 1
ATOM 1606 N N . ALA A 1 201 ? 97.472 -2.657 -42.121 1.00 67.50 201 ALA A N 1
ATOM 1607 C CA . ALA A 1 201 ? 96.845 -2.649 -40.805 1.00 67.50 201 ALA A CA 1
ATOM 1608 C C . ALA A 1 201 ? 95.318 -2.507 -40.917 1.00 67.50 201 ALA A C 1
ATOM 1610 O O . ALA A 1 201 ? 94.605 -3.260 -40.255 1.00 67.50 201 ALA A O 1
ATOM 1611 N N . GLU A 1 202 ? 94.819 -1.630 -41.794 1.00 65.88 202 GLU A N 1
ATOM 1612 C CA . GLU A 1 202 ? 93.383 -1.472 -42.069 1.00 65.88 202 GLU A CA 1
ATOM 1613 C C . GLU A 1 202 ? 92.770 -2.714 -42.728 1.00 65.88 202 GLU A C 1
ATOM 1615 O O . GLU A 1 202 ? 91.681 -3.134 -42.337 1.00 65.88 202 GLU A O 1
ATOM 1620 N N . GLU A 1 203 ? 93.479 -3.371 -43.651 1.00 66.81 203 GLU A N 1
ATOM 1621 C CA . GLU A 1 203 ? 93.011 -4.613 -44.280 1.00 66.81 203 GLU A CA 1
ATOM 1622 C C . GLU A 1 203 ? 92.909 -5.763 -43.262 1.00 66.81 203 GLU A C 1
ATOM 1624 O O . GLU A 1 203 ? 91.914 -6.490 -43.243 1.00 66.81 203 GLU A O 1
ATOM 1629 N N . LYS A 1 204 ? 93.872 -5.875 -42.332 1.00 69.50 204 LYS A N 1
ATOM 1630 C CA . LYS A 1 204 ? 93.787 -6.826 -41.208 1.00 69.50 204 LYS A CA 1
ATOM 1631 C C . LYS A 1 204 ? 92.652 -6.495 -40.235 1.00 69.50 204 LYS A C 1
ATOM 1633 O O . LYS A 1 204 ? 92.027 -7.416 -39.711 1.00 69.50 204 LYS A O 1
ATOM 1638 N N . LEU A 1 205 ? 92.371 -5.212 -39.993 1.00 65.81 205 LEU A N 1
ATOM 1639 C CA . LEU A 1 205 ? 91.271 -4.776 -39.124 1.00 65.81 205 LEU A CA 1
ATOM 1640 C C . LEU A 1 205 ? 89.902 -5.060 -39.761 1.00 65.81 205 LEU A C 1
ATOM 1642 O O . LEU A 1 205 ? 88.982 -5.492 -39.069 1.00 65.81 205 LEU A O 1
ATOM 1646 N N . ALA A 1 206 ? 89.785 -4.887 -41.079 1.00 64.44 206 ALA A N 1
ATOM 1647 C CA . ALA A 1 206 ? 88.588 -5.228 -41.841 1.00 64.44 206 ALA A CA 1
ATOM 1648 C C . ALA A 1 206 ? 88.350 -6.747 -41.885 1.00 64.44 206 ALA A C 1
ATOM 1650 O O . ALA A 1 206 ? 87.215 -7.189 -41.715 1.00 64.44 206 ALA A O 1
ATOM 1651 N N . GLN A 1 207 ? 89.405 -7.557 -42.033 1.00 66.19 207 GLN A N 1
ATOM 1652 C CA . GLN A 1 207 ? 89.294 -9.020 -41.977 1.00 66.19 207 GLN A CA 1
ATOM 1653 C C . GLN A 1 207 ? 88.865 -9.520 -40.590 1.00 66.19 207 GLN A C 1
ATOM 1655 O O . GLN A 1 207 ? 87.962 -10.349 -40.501 1.00 66.19 207 GLN A O 1
ATOM 1660 N N . ALA A 1 208 ? 89.423 -8.953 -39.515 1.00 65.62 208 ALA A N 1
ATOM 1661 C CA . ALA A 1 208 ? 89.012 -9.278 -38.147 1.00 65.62 208 ALA A CA 1
ATOM 1662 C C . ALA A 1 208 ? 87.564 -8.843 -37.841 1.00 65.62 208 ALA A C 1
ATOM 1664 O O . ALA A 1 208 ? 86.855 -9.526 -37.105 1.00 65.62 208 ALA A O 1
ATOM 1665 N N . ALA A 1 209 ? 87.098 -7.728 -38.416 1.00 60.88 209 ALA A N 1
ATOM 1666 C CA . ALA A 1 209 ? 85.716 -7.272 -38.263 1.00 60.88 209 ALA A CA 1
ATOM 1667 C C . ALA A 1 209 ? 84.710 -8.176 -38.996 1.00 60.88 209 ALA A C 1
ATOM 1669 O O . ALA A 1 209 ? 83.609 -8.383 -38.494 1.00 60.88 209 ALA A O 1
ATOM 1670 N N . VAL A 1 210 ? 85.081 -8.745 -40.147 1.00 61.25 210 VAL A N 1
ATOM 1671 C CA . VAL A 1 210 ? 84.237 -9.709 -40.875 1.00 61.25 210 VAL A CA 1
ATOM 1672 C C . VAL A 1 210 ? 84.147 -11.043 -40.125 1.00 61.25 210 VAL A C 1
ATOM 1674 O O . VAL A 1 210 ? 83.062 -11.610 -40.039 1.00 61.25 210 VAL A O 1
ATOM 1677 N N . GLU A 1 211 ? 85.239 -11.498 -39.505 1.00 59.28 211 GLU A N 1
ATOM 1678 C CA . GLU A 1 211 ? 85.263 -12.719 -38.683 1.00 59.28 211 GLU A CA 1
ATOM 1679 C C . GLU A 1 211 ? 84.499 -12.548 -37.348 1.00 59.28 211 GLU A C 1
ATOM 1681 O O . GLU A 1 211 ? 83.935 -13.503 -36.824 1.00 59.28 211 GLU A O 1
ATOM 1686 N N . ALA A 1 212 ? 84.381 -11.318 -36.829 1.00 60.44 212 ALA A N 1
ATOM 1687 C CA . ALA A 1 212 ? 83.594 -10.997 -35.630 1.00 60.44 212 ALA A CA 1
ATOM 1688 C C . ALA A 1 212 ? 82.077 -10.815 -35.878 1.00 60.44 212 ALA A C 1
ATOM 1690 O O . ALA A 1 212 ? 81.311 -10.723 -34.917 1.00 60.44 212 ALA A O 1
ATOM 1691 N N . ILE A 1 213 ? 81.632 -10.741 -37.141 1.00 54.69 213 ILE A N 1
ATOM 1692 C CA . ILE A 1 213 ? 80.214 -10.585 -37.528 1.00 54.69 213 ILE A CA 1
ATOM 1693 C C . ILE A 1 213 ? 79.547 -11.943 -37.837 1.00 54.69 213 ILE A C 1
ATOM 1695 O O . ILE A 1 213 ? 78.333 -12.001 -38.046 1.00 54.69 213 ILE A O 1
ATOM 1699 N N . GLU A 1 214 ? 80.276 -13.064 -37.758 1.00 53.09 214 GLU A N 1
ATOM 1700 C CA . GLU A 1 214 ? 79.648 -14.379 -37.576 1.00 53.09 214 GLU A CA 1
ATOM 1701 C C . GLU A 1 214 ? 79.029 -14.463 -36.171 1.00 53.09 214 GLU A C 1
ATOM 1703 O O . GLU A 1 214 ? 79.619 -14.941 -35.204 1.00 53.09 214 GLU A O 1
ATOM 1708 N N . ILE A 1 215 ? 77.798 -13.957 -36.052 1.00 50.25 215 ILE A N 1
ATOM 1709 C CA . ILE A 1 215 ? 76.953 -14.201 -34.885 1.00 50.25 215 ILE A CA 1
ATOM 1710 C C . ILE A 1 215 ? 76.643 -15.709 -34.863 1.00 50.25 215 ILE A C 1
ATOM 1712 O O . ILE A 1 215 ? 76.126 -16.230 -35.857 1.00 50.25 215 ILE A O 1
ATOM 1716 N N . PRO A 1 216 ? 76.927 -16.418 -33.752 1.00 48.19 216 PRO A N 1
ATOM 1717 C CA . PRO A 1 216 ? 76.658 -17.840 -33.635 1.00 48.19 216 PRO A CA 1
ATOM 1718 C C . PRO A 1 216 ? 75.166 -18.107 -33.815 1.00 48.19 216 PRO A C 1
ATOM 1720 O O . PRO A 1 216 ? 74.316 -17.480 -33.180 1.00 48.19 216 PRO A O 1
ATOM 1723 N N . ALA A 1 217 ? 74.854 -19.074 -34.670 1.00 55.53 217 ALA A N 1
ATOM 1724 C CA . ALA A 1 217 ? 73.524 -19.636 -34.795 1.00 55.53 217 ALA A CA 1
ATOM 1725 C C . ALA A 1 217 ? 73.176 -20.457 -33.541 1.00 55.53 217 ALA A C 1
ATOM 1727 O O . ALA A 1 217 ? 73.406 -21.656 -33.528 1.00 55.53 217 ALA A O 1
ATOM 1728 N N . GLU A 1 218 ? 72.609 -19.835 -32.508 1.00 41.25 218 GLU A N 1
ATOM 1729 C CA . GLU A 1 218 ? 71.938 -20.481 -31.364 1.00 41.25 218 GLU A CA 1
ATOM 1730 C C . GLU A 1 218 ? 71.004 -19.440 -30.706 1.00 41.25 218 GLU A C 1
ATOM 1732 O O . GLU A 1 218 ? 71.339 -18.265 -30.648 1.00 41.25 218 GLU A O 1
ATOM 1737 N N . ASN A 1 219 ? 69.821 -19.734 -30.170 1.00 45.53 219 ASN A N 1
ATOM 1738 C CA . ASN A 1 219 ? 69.147 -20.995 -29.908 1.00 45.53 219 ASN A CA 1
ATOM 1739 C C . ASN A 1 219 ? 67.639 -20.721 -29.711 1.00 45.53 219 ASN A C 1
ATOM 1741 O O . ASN A 1 219 ? 67.243 -19.614 -29.353 1.00 45.53 219 ASN A O 1
ATOM 1745 N N . LYS A 1 220 ? 66.865 -21.779 -29.965 1.00 44.44 220 LYS A N 1
ATOM 1746 C CA . LYS A 1 220 ? 65.524 -22.131 -29.457 1.00 44.44 220 LYS A CA 1
ATOM 1747 C C . LYS A 1 220 ? 64.917 -21.302 -28.321 1.00 44.44 220 LYS A C 1
ATOM 1749 O O . LYS A 1 220 ? 65.584 -21.147 -27.277 1.00 44.44 220 LYS A O 1
#

Sequence (220 aa):
MSLTPLDIQHKEFPVKIKGYDKEQVNDFLDNVTKEFEEVIKQNKDLQKQLKFAEEKLQYFSNLQDALNKSIVVAQDAADRLKENARKEAEIILFEAEKSADRLLHEAAGKATKINEETDGVRKESRNFKQKLQLLVESQLNLIMNDEWNNLLNASPEGQVSTPTLNEVLSNRTRIIDELVANSEDAAEFEVGGRLAEEARAEEKLAQAAVEAIEIPAENK

Solvent-accessible surface area (backbone atoms only — not comparable to full-atom values): 12751 Å² total; per-residue (Å²): 131,95,72,51,51,68,57,59,73,71,59,84,76,89,88,55,101,87,57,80,61,64,66,65,49,49,58,47,47,53,52,50,31,53,52,49,49,51,50,54,50,50,50,54,51,50,50,52,51,49,53,53,50,51,54,50,49,51,51,51,51,54,48,49,52,52,50,53,51,51,51,53,52,51,49,53,51,50,49,50,50,53,52,50,53,50,54,51,49,51,50,51,49,53,52,50,50,55,49,49,53,51,50,51,52,52,50,51,54,50,50,53,50,51,50,53,52,51,51,47,53,53,51,51,50,52,51,50,51,53,52,50,50,52,49,52,52,50,54,49,51,62,65,67,32,65,64,52,56,48,64,72,64,50,71,77,87,61,83,79,81,70,80,51,72,67,60,56,48,52,53,49,52,52,54,49,52,57,51,60,75,69,51,95,73,90,71,88,76,92,50,69,66,58,54,54,51,50,51,54,50,51,52,52,50,52,53,53,51,58,65,67,64,65,70,75,94,76,79,136

Secondary structure (DSSP, 8-state):
----HHHHHT------TTPPPHHHHHHHHHHHHHHHHHHHHHHHHHHHHHHHHHHHHHHHHHHHHHHHHHHHHHHHHHHHHHHHHHHHHHHHHHHHHHHHHHHHHHHHHHHHHHHHHHHHHHHHHHHHHHHHHHHHHHHHHHHTSHHHHHHHH---SS---PPPHHHHHHHHHHHHHHHHHT----S--TTHHHHHHHHHHHHHHHHHHHHTT-------